Protein AF-A0A7V8E7E7-F1 (afdb_monomer)

Solvent-accessible surface area (backbone atoms only — not comparable to full-atom values): 12608 Å² total; per-residue (Å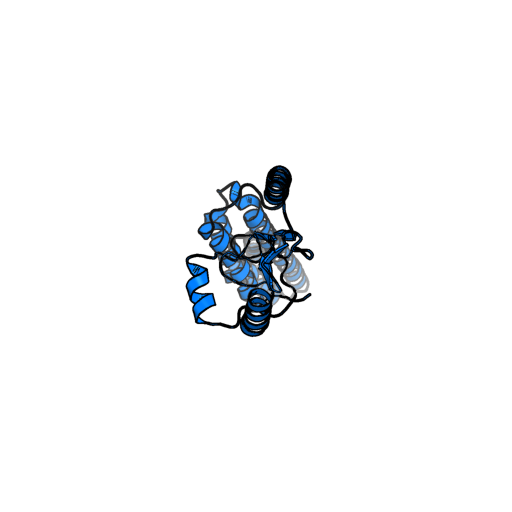²): 136,69,75,71,58,73,83,51,68,68,59,62,59,49,52,77,79,57,76,86,86,84,57,80,46,66,95,64,84,76,62,64,45,76,60,87,95,45,51,29,36,77,85,48,83,94,43,43,48,64,59,49,49,52,52,50,50,51,50,39,70,74,56,51,48,64,90,80,58,23,46,59,52,73,45,58,47,87,88,66,51,76,77,50,77,45,74,40,87,71,58,70,69,58,51,52,52,53,49,49,56,48,37,72,74,64,40,82,54,56,58,58,69,60,45,52,49,41,52,48,18,53,51,50,17,56,56,24,47,76,69,70,35,54,38,59,14,52,52,29,33,50,53,29,43,70,70,46,52,82,43,78,35,32,46,68,61,37,52,52,43,50,53,52,53,50,52,51,33,49,54,38,42,55,52,44,55,52,21,52,51,35,35,74,72,70,39,47,68,62,13,49,50,49,26,50,49,37,26,67,41,36,60,92,38,69,34,12,59,50,24,51,53,53,60,69,70,50,81,76,85,127

Secondary structure (DSSP, 8-state):
--------HHHHHHTTT---------S----EEEETTEEEESSSTT-BHHHHHHHHHHHHHHH--S---SSEEEEE-TTS-EEEEEES---HHHHHHHHHHHHHHH-S---HHHHHHHHHHHHHHHHHHHTT-HHHHHHHHHHHHHHHTT-GGGHHHHHHHHHHHHHHHHHHHHHHHHHHHHHHTT-HHHHHHHHHHHHHHSTTSHHHHHHHHHHHHSPPP-

Nearest PDB structures (foldseek):
  2xev-assembly1_A  TM=4.817E-01  e=6.961E-02  Xanthomonas campestris
  2yhc-assembly1_A  TM=4.447E-01  e=5.980E-01  Escherichia coli BL21(DE3)
  6lyr-assembly1_D  TM=3.672E-01  e=3.803E-01  Escherichia coli K-12
  4r7s-assembly1_A  TM=3.526E-01  e=4.506E-01  Parabacteroides merdae ATCC 43184
  3axy-assembly1_D  TM=3.425E-01  e=4.588E+00  Oryza sativa Japonica Group

Mean predicted aligned error: 13.65 Å

pLDDT: mean 76.14, std 18.38, range [29.03, 96.62]

Structure (mmCIF, N/CA/C/O backbone):
data_AF-A0A7V8E7E7-F1
#
_entry.id   AF-A0A7V8E7E7-F1
#
loop_
_atom_site.group_PDB
_atom_site.id
_atom_site.type_symbol
_atom_site.label_atom_id
_atom_site.label_alt_id
_atom_site.label_comp_id
_atom_site.label_asym_id
_atom_site.label_entity_id
_atom_site.label_seq_id
_atom_site.pdbx_PDB_ins_code
_atom_site.Cartn_x
_atom_site.Cartn_y
_atom_site.Cartn_z
_atom_site.occupancy
_atom_site.B_iso_or_equiv
_atom_site.auth_seq_id
_atom_site.auth_comp_id
_atom_site.auth_asym_id
_atom_site.auth_atom_id
_atom_site.pdbx_PDB_model_num
ATOM 1 N N . MET A 1 1 ? -2.439 11.875 -25.670 1.00 30.58 1 MET A N 1
ATOM 2 C CA . MET A 1 1 ? -1.687 10.834 -24.938 1.00 30.58 1 MET A CA 1
ATOM 3 C C . MET A 1 1 ? -2.039 9.554 -25.643 1.00 30.58 1 MET A C 1
ATOM 5 O O . MET A 1 1 ? -3.123 9.038 -25.405 1.00 30.58 1 MET A O 1
ATOM 9 N N . ASP A 1 2 ? -1.181 9.101 -26.544 1.00 29.03 2 ASP A N 1
ATOM 10 C CA . ASP A 1 2 ? -1.493 7.934 -27.362 1.00 29.03 2 ASP A CA 1
ATOM 11 C C . ASP A 1 2 ? -0.678 6.776 -26.802 1.00 29.03 2 ASP A C 1
ATOM 13 O O . ASP A 1 2 ? 0.536 6.704 -26.981 1.00 29.03 2 ASP A O 1
ATOM 17 N N . SER A 1 3 ? -1.331 5.925 -26.012 1.00 32.91 3 SER A N 1
ATOM 18 C CA . SER A 1 3 ? -0.736 4.687 -25.528 1.00 32.91 3 SER A CA 1
ATOM 19 C C . SER A 1 3 ? -0.728 3.661 -26.659 1.00 32.91 3 SER A C 1
ATOM 21 O O . SER A 1 3 ? -1.752 3.378 -27.280 1.00 32.91 3 SER A O 1
ATOM 23 N N . THR A 1 4 ? 0.442 3.088 -26.935 1.00 42.00 4 THR A N 1
ATOM 24 C CA . THR A 1 4 ? 0.568 1.984 -27.887 1.00 42.00 4 THR A CA 1
ATOM 25 C C . THR A 1 4 ? 0.028 0.707 -27.252 1.00 42.00 4 THR A C 1
ATOM 27 O O . THR A 1 4 ? 0.511 0.264 -26.211 1.00 42.00 4 THR A O 1
ATOM 30 N N . VAL A 1 5 ? -0.974 0.104 -27.889 1.00 43.62 5 VAL A N 1
ATOM 31 C CA . VAL A 1 5 ? -1.501 -1.219 -27.540 1.00 43.62 5 VAL A CA 1
ATOM 32 C C . VAL A 1 5 ? -1.090 -2.175 -28.650 1.00 43.62 5 VAL A C 1
ATOM 34 O O . VAL A 1 5 ? -1.404 -1.915 -29.807 1.00 43.62 5 VAL A O 1
ATOM 37 N N . TYR A 1 6 ? -0.409 -3.270 -28.307 1.00 47.66 6 TYR A N 1
ATOM 38 C CA . TYR A 1 6 ? -0.147 -4.374 -29.232 1.00 47.66 6 TYR A CA 1
ATOM 39 C C . TYR A 1 6 ? -1.418 -5.230 -29.335 1.00 47.66 6 TYR A C 1
ATOM 41 O O . TYR A 1 6 ? -1.780 -5.867 -28.349 1.00 47.66 6 TYR A O 1
ATOM 49 N N . PRO A 1 7 ? -2.135 -5.260 -30.472 1.00 46.50 7 PRO A N 1
ATOM 50 C CA . PRO A 1 7 ? -3.403 -5.985 -30.569 1.00 46.50 7 PRO A CA 1
ATOM 51 C C . PRO A 1 7 ? -3.218 -7.480 -30.879 1.00 46.50 7 PRO A C 1
ATOM 53 O O . PRO A 1 7 ? -4.168 -8.254 -30.777 1.00 46.50 7 PRO A O 1
ATOM 56 N N . ASN A 1 8 ? -2.011 -7.901 -31.272 1.00 51.16 8 ASN A N 1
ATOM 57 C CA . ASN A 1 8 ? -1.734 -9.271 -31.687 1.00 51.16 8 ASN A CA 1
ATOM 58 C C . ASN A 1 8 ? -1.454 -10.174 -30.473 1.00 51.16 8 ASN A C 1
ATOM 60 O O . ASN A 1 8 ? -0.443 -10.026 -29.782 1.00 51.16 8 ASN A O 1
ATOM 64 N N . LYS A 1 9 ? -2.358 -11.132 -30.241 1.00 56.22 9 LYS A N 1
ATOM 65 C CA . LYS A 1 9 ? -2.330 -12.048 -29.095 1.00 56.22 9 LYS A CA 1
ATOM 66 C C . LYS A 1 9 ? -1.044 -12.878 -29.019 1.00 56.22 9 LYS A C 1
ATOM 68 O O . LYS A 1 9 ? -0.539 -13.078 -27.918 1.00 56.22 9 LYS A O 1
ATOM 73 N N . ASP A 1 10 ? -0.495 -13.314 -30.146 1.00 50.84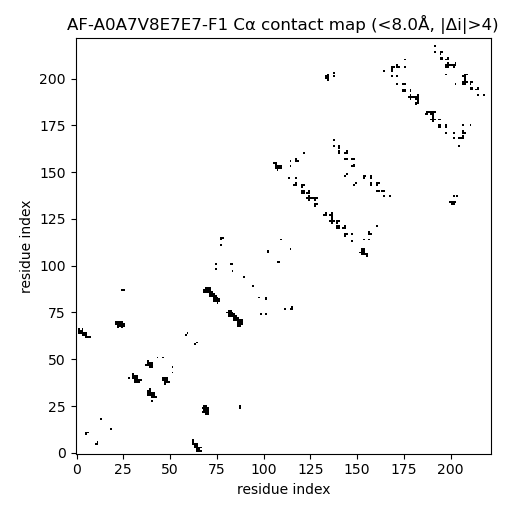 10 ASP A N 1
ATOM 74 C CA . ASP A 1 10 ? 0.680 -14.192 -30.170 1.00 50.84 10 ASP A CA 1
ATOM 75 C C . ASP A 1 10 ? 1.965 -13.417 -29.844 1.00 50.84 10 ASP A C 1
ATOM 77 O O . ASP A 1 10 ? 2.822 -13.899 -29.103 1.00 50.84 10 ASP A O 1
ATOM 81 N N . VAL A 1 11 ? 2.048 -12.156 -30.280 1.00 51.94 11 VAL A N 1
ATOM 82 C CA . VAL A 1 11 ? 3.143 -11.235 -29.929 1.00 51.94 11 VAL A CA 1
ATOM 83 C C . VAL A 1 11 ? 3.105 -10.864 -28.442 1.00 51.94 11 VAL A C 1
ATOM 85 O O . VAL A 1 11 ? 4.147 -10.854 -27.792 1.00 51.94 11 VAL A O 1
ATOM 88 N N . ILE A 1 12 ? 1.914 -10.633 -27.873 1.00 53.28 12 ILE A N 1
ATOM 89 C CA . ILE A 1 12 ? 1.729 -10.392 -26.426 1.00 53.28 12 ILE A CA 1
ATOM 90 C C . ILE A 1 12 ? 2.162 -11.608 -25.591 1.00 53.28 12 ILE A C 1
ATOM 92 O O . ILE A 1 12 ? 2.629 -11.468 -24.459 1.00 53.28 12 ILE A O 1
ATOM 96 N N . VAL A 1 13 ? 1.975 -12.823 -26.113 1.00 53.31 13 VAL A N 1
ATOM 97 C CA . VAL A 1 13 ? 2.423 -14.049 -25.443 1.00 53.31 13 VAL A CA 1
ATOM 98 C C . VAL A 1 13 ? 3.948 -14.169 -25.513 1.00 53.31 13 VAL A C 1
ATOM 100 O O . VAL A 1 13 ? 4.572 -14.404 -24.480 1.00 53.31 13 VAL A O 1
ATOM 103 N N . ALA A 1 14 ? 4.554 -13.937 -26.681 1.00 49.25 14 ALA A N 1
ATOM 104 C CA . ALA A 1 14 ? 6.005 -14.008 -26.877 1.00 49.25 14 ALA A CA 1
ATOM 105 C C . ALA A 1 14 ? 6.785 -12.903 -26.132 1.00 49.25 14 ALA A C 1
ATOM 107 O O . ALA A 1 14 ? 7.885 -13.150 -25.626 1.00 49.25 14 ALA A O 1
ATOM 108 N N . SER A 1 15 ? 6.199 -11.708 -25.977 1.00 48.19 15 SER A N 1
ATOM 109 C CA . SER A 1 15 ? 6.815 -10.583 -25.256 1.00 48.19 15 SER A CA 1
ATOM 110 C C . SER A 1 15 ? 7.032 -10.854 -23.764 1.00 48.19 15 SER A C 1
ATOM 112 O O . SER A 1 15 ? 7.749 -10.112 -23.101 1.00 48.19 15 SER A O 1
ATOM 114 N N . LYS A 1 16 ? 6.418 -11.907 -23.208 1.00 47.66 16 LYS A N 1
ATOM 115 C CA . LYS A 1 16 ? 6.625 -12.327 -21.812 1.00 47.66 16 LYS A CA 1
ATOM 116 C C . LYS A 1 16 ? 7.980 -12.997 -21.576 1.00 47.66 16 LYS A C 1
ATOM 118 O O . LYS A 1 16 ? 8.387 -13.120 -20.427 1.00 47.66 16 LYS A O 1
ATOM 123 N N . THR A 1 17 ? 8.651 -13.450 -22.634 1.00 38.12 17 THR A N 1
ATOM 124 C CA . THR A 1 17 ? 9.915 -14.204 -22.556 1.00 38.12 17 THR A CA 1
ATOM 125 C C . THR A 1 17 ? 11.108 -13.448 -23.129 1.00 38.12 17 THR A C 1
ATOM 127 O O . THR A 1 17 ? 12.208 -13.563 -22.600 1.00 38.12 17 THR A O 1
ATOM 130 N N . ALA A 1 18 ? 10.908 -12.652 -24.177 1.00 31.81 18 ALA A N 1
ATOM 131 C CA . ALA A 1 18 ? 11.912 -11.737 -24.701 1.00 31.81 18 ALA A CA 1
ATOM 132 C C . ALA A 1 18 ? 11.213 -10.630 -25.492 1.00 31.81 18 ALA A C 1
ATOM 134 O O . ALA A 1 18 ? 10.254 -10.885 -26.218 1.00 31.81 18 ALA A O 1
ATOM 135 N N . VAL A 1 19 ? 11.718 -9.406 -25.379 1.00 37.97 19 VAL A N 1
ATOM 136 C CA . VAL A 1 19 ? 11.299 -8.282 -26.216 1.00 37.97 19 VAL A CA 1
ATOM 137 C C . VAL A 1 19 ? 12.548 -7.735 -26.878 1.00 37.97 19 VAL A C 1
ATOM 139 O O . VAL A 1 19 ? 13.445 -7.257 -26.190 1.00 37.97 19 VAL A O 1
ATOM 142 N N . ASN A 1 20 ? 12.605 -7.788 -28.206 1.00 32.78 20 ASN A N 1
ATOM 143 C CA . ASN A 1 20 ? 13.530 -6.960 -28.963 1.00 32.78 20 ASN A CA 1
ATOM 144 C C . ASN A 1 20 ? 12.694 -6.057 -29.867 1.00 32.78 20 ASN A C 1
ATOM 146 O O . ASN A 1 20 ? 12.198 -6.484 -30.906 1.00 32.78 20 ASN A O 1
ATOM 150 N N . VAL A 1 21 ? 12.459 -4.829 -29.410 1.00 39.97 21 VAL A N 1
ATOM 151 C CA . VAL A 1 21 ? 11.800 -3.797 -30.211 1.00 39.97 21 VAL A CA 1
ATOM 152 C C . VAL A 1 21 ? 12.907 -3.000 -30.872 1.00 39.97 21 VAL A C 1
ATOM 154 O O . VAL A 1 21 ? 13.504 -2.113 -30.262 1.00 39.97 21 VAL A O 1
ATOM 157 N N . PHE A 1 22 ? 13.193 -3.345 -32.122 1.00 34.88 22 PHE A N 1
ATOM 158 C CA . PHE A 1 22 ? 14.036 -2.533 -32.980 1.00 34.88 22 PHE A CA 1
ATOM 159 C C . PHE A 1 22 ? 13.121 -1.674 -33.845 1.00 34.88 22 PHE A C 1
ATOM 161 O O . PHE A 1 22 ? 12.514 -2.148 -34.801 1.00 34.88 22 PHE A O 1
ATOM 168 N N . CYS A 1 23 ? 13.006 -0.397 -33.511 1.00 40.09 23 CYS A N 1
ATOM 169 C CA . CYS A 1 23 ? 12.628 0.597 -34.505 1.00 40.09 23 CYS A CA 1
ATOM 170 C C . CYS A 1 23 ? 13.714 1.675 -34.489 1.00 40.09 23 CYS A C 1
ATOM 172 O O . CYS A 1 23 ? 14.363 1.902 -33.470 1.00 40.09 23 CYS A O 1
ATOM 174 N N . HIS A 1 24 ? 13.965 2.320 -35.616 1.00 37.53 24 HIS A N 1
ATOM 175 C CA . HIS A 1 24 ? 14.740 3.556 -35.662 1.00 37.53 24 HIS A CA 1
ATOM 176 C C . HIS A 1 24 ? 13.756 4.668 -36.013 1.00 37.53 24 HIS A C 1
ATOM 178 O O . HIS A 1 24 ? 13.045 4.595 -37.013 1.00 37.53 24 HIS A O 1
ATOM 184 N N . GLY A 1 25 ? 13.659 5.658 -35.132 1.00 38.53 25 GLY A N 1
ATOM 185 C CA . GLY A 1 25 ? 12.813 6.837 -35.268 1.00 38.53 25 GLY A CA 1
ATOM 186 C C . GLY A 1 25 ? 13.620 8.072 -35.650 1.00 38.53 25 GLY A C 1
ATOM 187 O O . GLY A 1 25 ? 13.297 9.163 -35.189 1.00 38.53 25 GLY A O 1
ATOM 188 N N . GLU A 1 26 ? 14.687 7.927 -36.436 1.00 41.03 26 GLU A N 1
ATOM 189 C CA . GLU A 1 26 ? 15.372 9.098 -36.974 1.00 41.03 26 GLU A CA 1
ATOM 190 C C . GLU A 1 26 ? 14.591 9.646 -38.171 1.00 41.03 26 GLU A C 1
ATOM 192 O O . GLU A 1 26 ? 14.329 8.953 -39.153 1.00 41.03 26 GLU A O 1
ATOM 197 N N . ALA A 1 27 ? 14.209 10.923 -38.078 1.00 42.97 27 ALA A N 1
ATOM 198 C CA . ALA A 1 27 ? 13.487 11.654 -39.120 1.00 42.97 27 ALA A CA 1
ATOM 199 C C . ALA A 1 27 ? 14.327 11.897 -40.388 1.00 42.97 27 ALA A C 1
ATOM 201 O O . ALA A 1 27 ? 13.810 12.414 -41.377 1.00 42.97 27 ALA A O 1
ATOM 202 N N . LYS A 1 28 ? 15.612 11.528 -40.382 1.00 44.62 28 LYS A N 1
ATOM 203 C CA . LYS A 1 28 ? 16.476 11.584 -41.555 1.00 44.62 28 LYS A CA 1
ATOM 204 C C . LYS A 1 28 ? 17.387 10.357 -41.606 1.00 44.62 28 LYS A C 1
ATOM 206 O O . LYS A 1 28 ? 18.451 10.338 -41.003 1.00 44.62 28 LYS A O 1
ATOM 211 N N . HIS A 1 29 ? 16.982 9.345 -42.369 1.00 49.34 29 HIS A N 1
ATOM 212 C CA . HIS A 1 29 ? 17.926 8.364 -42.907 1.00 49.34 29 HIS A CA 1
ATOM 213 C C . HIS A 1 29 ? 18.829 9.095 -43.916 1.00 49.34 29 HIS A C 1
ATOM 215 O O . HIS A 1 29 ? 18.474 9.205 -45.089 1.00 49.34 29 HIS A O 1
ATOM 221 N N . GLU A 1 30 ? 19.943 9.676 -43.463 1.00 46.59 30 GLU A N 1
ATOM 222 C CA . GLU A 1 30 ? 20.849 10.438 -44.343 1.00 46.59 30 GLU A CA 1
ATOM 223 C C . GLU A 1 30 ? 21.861 9.545 -45.085 1.00 46.59 30 GLU A C 1
ATOM 225 O O . GLU A 1 30 ? 22.399 9.957 -46.110 1.00 46.59 30 GLU A O 1
ATOM 230 N N . ALA A 1 31 ? 22.063 8.294 -44.658 1.00 54.28 31 ALA A N 1
ATOM 231 C CA . ALA A 1 31 ? 22.948 7.347 -45.338 1.00 54.28 31 ALA A CA 1
ATOM 232 C C . ALA A 1 31 ? 22.215 6.607 -46.475 1.00 54.28 31 ALA A C 1
ATOM 234 O O . ALA A 1 31 ? 21.832 5.437 -46.364 1.00 54.28 31 ALA A O 1
ATOM 235 N N . LYS A 1 32 ? 21.955 7.335 -47.564 1.00 63.56 32 LYS A N 1
ATOM 236 C CA . LYS A 1 32 ? 21.425 6.786 -48.818 1.00 63.56 32 LYS A CA 1
ATOM 237 C C . LYS A 1 32 ? 22.554 6.584 -49.814 1.00 63.56 32 LYS A C 1
ATOM 239 O O . LYS A 1 32 ? 23.325 7.509 -50.067 1.00 63.56 32 LYS A O 1
ATOM 244 N N . LYS A 1 33 ? 22.587 5.422 -50.462 1.00 64.69 33 LYS A N 1
ATOM 245 C CA . LYS A 1 33 ? 23.505 5.156 -51.570 1.00 64.69 33 LYS A CA 1
ATOM 246 C C . LYS A 1 33 ? 22.721 4.921 -52.851 1.00 64.69 33 LYS A C 1
ATOM 248 O O . LYS A 1 33 ? 21.799 4.109 -52.881 1.00 64.69 33 LYS A O 1
ATOM 253 N N . LYS A 1 34 ? 23.068 5.658 -53.907 1.00 69.94 34 LYS A N 1
ATOM 254 C CA . LYS A 1 34 ? 22.470 5.475 -55.233 1.00 69.94 34 LYS A CA 1
ATOM 255 C C . LYS A 1 34 ? 23.208 4.387 -55.995 1.00 69.94 34 LYS A C 1
ATOM 257 O O . LYS A 1 34 ? 24.423 4.471 -56.165 1.00 69.94 34 LYS A O 1
ATOM 262 N N . TYR A 1 35 ? 22.455 3.417 -56.493 1.00 66.12 35 TYR A N 1
ATOM 263 C CA . TYR A 1 35 ? 22.928 2.393 -57.414 1.00 66.12 35 TYR A CA 1
ATOM 264 C C . TYR A 1 35 ? 22.048 2.452 -58.666 1.00 66.12 35 TYR A C 1
ATOM 266 O O . TYR A 1 35 ? 20.916 1.980 -58.673 1.00 66.12 35 TYR A O 1
ATOM 274 N N . GLY A 1 36 ? 22.540 3.107 -59.722 1.00 77.88 36 GLY A N 1
ATOM 275 C CA . GLY A 1 36 ? 21.725 3.388 -60.908 1.00 77.88 36 GLY A CA 1
ATOM 276 C C . GLY A 1 36 ? 20.568 4.346 -60.594 1.00 77.88 36 GLY A C 1
ATOM 277 O O . GLY A 1 36 ? 20.800 5.448 -60.095 1.00 77.88 36 GLY A O 1
ATOM 278 N N . THR A 1 37 ? 19.335 3.937 -60.902 1.00 75.69 37 THR A N 1
ATOM 279 C CA . THR A 1 37 ? 18.104 4.701 -60.617 1.00 75.69 37 THR A CA 1
ATOM 280 C C . THR A 1 37 ? 17.532 4.444 -59.224 1.00 75.69 37 THR A C 1
ATOM 282 O O . THR A 1 37 ? 16.598 5.132 -58.822 1.00 75.69 37 THR A O 1
ATOM 285 N N . GLU A 1 38 ? 18.076 3.475 -58.490 1.00 69.38 38 GLU A N 1
ATOM 286 C CA . GLU A 1 38 ? 17.535 3.025 -57.210 1.00 69.38 38 GLU A CA 1
ATOM 287 C C . GLU A 1 38 ? 18.294 3.641 -56.029 1.00 69.38 38 GLU A C 1
ATOM 289 O O . GLU A 1 38 ? 19.526 3.773 -56.038 1.00 69.38 38 GLU A O 1
ATOM 294 N N . GLU A 1 39 ? 17.550 4.004 -54.982 1.00 75.81 39 GLU A N 1
ATOM 295 C CA . GLU A 1 39 ? 18.105 4.429 -53.697 1.00 75.81 39 GLU A CA 1
ATOM 296 C C . GLU A 1 39 ? 18.079 3.260 -52.715 1.00 75.81 39 GLU A C 1
ATOM 298 O O . GLU A 1 39 ? 17.033 2.657 -52.476 1.00 75.81 39 GLU A O 1
ATOM 303 N N . TRP A 1 40 ? 19.233 2.966 -52.124 1.00 71.25 40 TRP A N 1
ATOM 304 C CA . TRP A 1 40 ? 19.413 1.895 -51.153 1.00 71.25 40 TRP A CA 1
ATOM 305 C C . TRP A 1 40 ? 19.787 2.474 -49.788 1.00 71.25 40 TRP A C 1
ATOM 307 O O . TRP A 1 40 ? 20.501 3.480 -49.693 1.00 71.25 40 TRP A O 1
ATOM 317 N N . CYS A 1 41 ? 19.309 1.831 -48.722 1.00 63.78 41 CYS A N 1
ATOM 318 C CA . CYS A 1 41 ? 19.661 2.191 -47.352 1.00 63.78 41 CYS A CA 1
ATOM 319 C C . CYS A 1 41 ? 20.975 1.508 -46.953 1.00 63.78 41 CYS A C 1
ATOM 321 O O . CYS A 1 41 ? 21.082 0.290 -47.047 1.00 63.78 41 CYS A O 1
ATOM 323 N N . GLU A 1 42 ? 21.957 2.254 -46.439 1.00 60.66 42 GLU A N 1
ATOM 324 C CA . GLU A 1 42 ? 23.220 1.652 -45.969 1.00 60.66 42 GLU A CA 1
ATOM 325 C C . GLU A 1 42 ? 23.069 0.825 -44.676 1.00 60.66 42 GLU A C 1
ATOM 327 O O . GLU A 1 42 ? 23.955 0.046 -44.327 1.00 60.66 42 GLU A O 1
ATOM 332 N N . HIS A 1 43 ? 21.945 0.965 -43.967 1.00 57.72 43 HIS A N 1
ATOM 333 C CA . HIS A 1 43 ? 21.682 0.281 -42.697 1.00 57.72 43 HIS A CA 1
ATOM 334 C C . HIS A 1 43 ? 20.773 -0.946 -42.828 1.00 57.72 43 HIS A C 1
ATOM 336 O O . HIS A 1 43 ? 20.777 -1.803 -41.945 1.00 57.72 43 HIS A O 1
ATOM 342 N N . VAL A 1 44 ? 20.014 -1.048 -43.921 1.00 59.00 44 VAL A N 1
ATOM 343 C CA . VAL A 1 44 ? 19.103 -2.167 -44.187 1.00 59.00 44 VAL A CA 1
ATOM 344 C C . VAL A 1 44 ? 19.597 -2.882 -45.436 1.00 59.00 44 VAL A C 1
ATOM 346 O O . VAL A 1 44 ? 19.203 -2.575 -46.558 1.00 59.00 44 VAL A O 1
ATOM 349 N N . TYR A 1 45 ? 20.531 -3.810 -45.227 1.00 56.12 45 TYR A N 1
ATOM 350 C CA . TYR A 1 45 ? 21.126 -4.589 -46.309 1.00 56.12 45 TYR A CA 1
ATOM 351 C C . TYR A 1 45 ? 20.064 -5.421 -47.033 1.00 56.12 45 TYR A C 1
ATOM 353 O O . TYR A 1 45 ? 19.321 -6.172 -46.404 1.00 56.12 45 TYR A O 1
ATOM 361 N N . GLY A 1 46 ? 20.049 -5.328 -48.364 1.00 65.00 46 GLY A N 1
ATOM 362 C CA . GLY A 1 46 ? 19.225 -6.183 -49.220 1.00 65.00 46 GLY A CA 1
ATOM 363 C C . GLY A 1 46 ? 17.823 -5.661 -49.541 1.00 65.00 46 GLY A C 1
ATOM 364 O O . GLY A 1 46 ? 17.076 -6.402 -50.165 1.00 65.00 46 GLY A O 1
ATOM 365 N N . LEU A 1 47 ? 17.481 -4.419 -49.174 1.00 65.56 47 LEU A N 1
ATOM 366 C CA . LEU A 1 47 ? 16.229 -3.763 -49.575 1.00 65.56 47 LEU A CA 1
ATOM 367 C C . LEU A 1 47 ? 16.486 -2.365 -50.146 1.00 65.56 47 LEU A C 1
ATOM 369 O O . LEU A 1 47 ? 17.315 -1.607 -49.625 1.00 65.56 47 LEU A O 1
ATOM 373 N N . THR A 1 48 ? 15.727 -1.993 -51.176 1.00 74.00 48 THR A N 1
ATOM 374 C CA . THR A 1 48 ? 15.655 -0.599 -51.628 1.00 74.00 48 THR A CA 1
ATOM 375 C C . THR A 1 48 ? 14.984 0.273 -50.559 1.00 74.00 48 THR A C 1
ATOM 377 O O . THR A 1 48 ? 14.246 -0.203 -49.690 1.00 74.00 48 THR A O 1
ATOM 380 N N . CYS A 1 49 ? 15.213 1.589 -50.601 1.00 68.75 49 CYS A N 1
ATOM 381 C CA . CYS A 1 49 ? 14.528 2.524 -49.707 1.00 68.75 49 CYS A CA 1
ATOM 382 C C . CYS A 1 49 ? 12.999 2.492 -49.879 1.00 68.75 49 CYS A C 1
ATOM 384 O O . CYS A 1 49 ? 12.284 2.728 -48.907 1.00 68.75 49 CYS A O 1
ATOM 386 N N . GLU A 1 50 ? 12.502 2.216 -51.087 1.00 73.19 50 GLU A N 1
ATOM 387 C CA . GLU A 1 50 ? 11.069 2.118 -51.380 1.00 73.19 50 GLU A CA 1
ATOM 388 C C . GLU A 1 50 ? 10.451 0.874 -50.733 1.00 73.19 50 GLU A C 1
ATOM 390 O O . GLU A 1 50 ? 9.490 1.001 -49.975 1.00 73.19 50 GLU A O 1
ATOM 395 N N . GLU A 1 51 ? 11.059 -0.301 -50.923 1.00 69.12 51 GLU A N 1
ATOM 396 C CA . GLU A 1 51 ? 10.620 -1.553 -50.288 1.00 69.12 51 GLU A CA 1
ATOM 397 C C . GLU A 1 51 ? 10.675 -1.461 -48.761 1.00 69.12 51 GLU A C 1
ATOM 399 O O . GLU A 1 51 ? 9.740 -1.865 -48.070 1.00 69.12 51 GLU A O 1
ATOM 404 N N . HIS A 1 52 ? 11.744 -0.875 -48.216 1.00 66.00 52 HIS A N 1
ATOM 405 C CA . HIS A 1 52 ? 11.879 -0.666 -46.778 1.00 66.00 52 HIS A CA 1
ATOM 406 C C . HIS A 1 52 ? 10.770 0.237 -46.215 1.00 66.00 52 HIS A C 1
ATOM 408 O O . HIS A 1 52 ? 10.208 -0.075 -45.164 1.00 66.00 52 HIS A O 1
ATOM 414 N N . ASN A 1 53 ? 10.426 1.330 -46.906 1.00 69.56 53 ASN A N 1
ATOM 415 C CA . ASN A 1 53 ? 9.341 2.215 -46.479 1.00 69.56 53 ASN A CA 1
ATOM 416 C C . ASN A 1 53 ? 7.973 1.534 -46.596 1.00 69.56 53 ASN A C 1
ATOM 418 O O . ASN A 1 53 ? 7.186 1.633 -45.662 1.00 69.56 53 ASN A O 1
ATOM 422 N N . ALA A 1 54 ? 7.716 0.791 -47.676 1.00 71.75 54 ALA A N 1
ATOM 423 C CA . ALA A 1 54 ? 6.465 0.056 -47.852 1.00 71.75 54 ALA A CA 1
ATOM 424 C C . ALA A 1 54 ? 6.258 -0.989 -46.741 1.00 71.75 54 ALA A C 1
ATOM 426 O O . ALA A 1 54 ? 5.202 -1.025 -46.113 1.00 71.75 54 ALA A O 1
ATOM 427 N N . ILE A 1 55 ? 7.297 -1.773 -46.424 1.00 66.88 55 ILE A N 1
ATOM 428 C CA . ILE A 1 55 ? 7.272 -2.754 -45.328 1.00 66.88 55 ILE A CA 1
ATOM 429 C C . ILE A 1 55 ? 7.106 -2.055 -43.975 1.00 66.88 55 ILE A C 1
ATOM 431 O O . ILE A 1 55 ? 6.344 -2.520 -43.126 1.00 66.88 55 ILE A O 1
ATOM 435 N N . LYS A 1 56 ? 7.804 -0.936 -43.742 1.00 66.62 56 LYS A N 1
ATOM 436 C CA . LYS A 1 56 ? 7.659 -0.145 -42.513 1.00 66.62 56 LYS A CA 1
ATOM 437 C C . LYS A 1 56 ? 6.235 0.382 -42.354 1.00 66.62 56 LYS A C 1
ATOM 439 O O . LYS A 1 56 ? 5.697 0.303 -41.253 1.00 66.62 56 LYS A O 1
ATOM 444 N N . ASP A 1 57 ? 5.636 0.917 -43.408 1.00 67.00 57 ASP A N 1
ATOM 445 C CA . ASP A 1 57 ? 4.280 1.459 -43.364 1.00 67.00 57 ASP A CA 1
ATOM 446 C C . ASP A 1 57 ? 3.267 0.334 -43.129 1.00 67.00 57 ASP A C 1
ATOM 448 O O . ASP A 1 57 ? 2.442 0.431 -42.221 1.00 67.00 57 ASP A O 1
ATOM 452 N N . GLU A 1 58 ? 3.389 -0.787 -43.844 1.00 67.12 58 GLU A N 1
ATOM 453 C CA . GLU A 1 58 ? 2.531 -1.963 -43.668 1.00 67.12 58 GLU A CA 1
ATOM 454 C C . GLU A 1 58 ? 2.631 -2.535 -42.246 1.00 67.12 58 GLU A C 1
ATOM 456 O O . GLU A 1 58 ? 1.622 -2.698 -41.555 1.00 67.12 58 GLU A O 1
ATOM 461 N N . THR A 1 59 ? 3.850 -2.766 -41.753 1.00 59.91 59 THR A N 1
ATOM 462 C CA . THR A 1 59 ? 4.075 -3.222 -40.372 1.00 59.91 59 THR A CA 1
ATOM 463 C C . THR A 1 59 ? 3.588 -2.198 -39.350 1.00 59.91 59 THR A C 1
ATOM 465 O O . THR A 1 59 ? 3.010 -2.581 -38.331 1.00 59.91 59 THR A O 1
ATOM 468 N N . SER A 1 60 ? 3.732 -0.899 -39.624 1.00 60.12 60 SER A N 1
ATOM 469 C CA . SER A 1 60 ? 3.237 0.140 -38.726 1.00 60.12 60 SER A CA 1
ATOM 470 C C . SER A 1 60 ? 1.721 0.159 -38.640 1.00 60.12 60 SER A C 1
ATOM 472 O O . SER A 1 60 ? 1.185 0.222 -37.539 1.00 60.12 60 SER A O 1
ATOM 474 N N . HIS A 1 61 ? 1.024 0.012 -39.762 1.00 59.22 61 HIS A N 1
ATOM 475 C CA . HIS A 1 61 ? -0.432 -0.082 -39.787 1.00 59.22 61 HIS A CA 1
ATOM 476 C C . HIS A 1 61 ? -0.966 -1.368 -39.138 1.00 59.22 61 HIS A C 1
ATOM 478 O O . HIS A 1 61 ? -2.012 -1.332 -38.486 1.00 59.22 61 HIS A O 1
ATOM 484 N N . LEU A 1 62 ? -0.261 -2.494 -39.296 1.00 50.69 62 LEU A N 1
ATOM 485 C CA . LEU A 1 62 ? -0.680 -3.794 -38.765 1.00 50.69 62 LEU A CA 1
ATOM 486 C C . LEU A 1 62 ? -0.410 -3.952 -37.263 1.00 50.69 62 LEU A C 1
ATOM 488 O O . LEU A 1 62 ? -1.218 -4.555 -36.552 1.00 50.69 62 LEU A O 1
ATOM 492 N N . PHE A 1 63 ? 0.716 -3.430 -36.769 1.00 48.91 63 PHE A N 1
ATOM 493 C CA . PHE A 1 63 ? 1.207 -3.739 -35.423 1.00 48.91 63 PHE A CA 1
ATOM 494 C C . PHE A 1 63 ? 1.224 -2.547 -34.464 1.00 48.91 63 PHE A C 1
ATOM 496 O O . PHE A 1 63 ? 1.306 -2.766 -33.252 1.00 48.91 63 PHE A O 1
ATOM 503 N N . PHE A 1 64 ? 1.104 -1.309 -34.954 1.00 52.62 64 PHE A N 1
ATOM 504 C CA . PHE A 1 64 ? 1.264 -0.110 -34.134 1.00 52.62 64 PHE A CA 1
ATOM 505 C C . PHE A 1 64 ? 0.066 0.848 -34.255 1.00 52.62 64 PHE A C 1
ATOM 507 O O . PHE A 1 64 ? -0.380 1.222 -35.333 1.00 52.62 64 PHE A O 1
ATOM 514 N N . LYS A 1 65 ? -0.459 1.302 -33.112 1.00 48.28 65 LYS A N 1
ATOM 515 C CA . LYS A 1 65 ? -1.350 2.472 -33.034 1.00 48.28 65 LYS A CA 1
ATOM 516 C C . LYS A 1 65 ? -0.661 3.546 -32.188 1.00 48.28 65 LYS A C 1
ATOM 518 O O . LYS A 1 65 ? -0.298 3.267 -31.046 1.00 48.28 65 LYS A O 1
ATOM 523 N N . GLY A 1 66 ? -0.476 4.747 -32.743 1.00 51.84 66 GLY A N 1
ATOM 524 C CA . GLY A 1 66 ? 0.188 5.893 -32.094 1.00 51.84 66 GLY A CA 1
ATOM 525 C C . GLY A 1 66 ? 1.590 6.206 -32.640 1.00 51.84 66 GLY A C 1
ATOM 526 O O . GLY A 1 66 ? 2.073 5.541 -33.554 1.00 51.84 66 GLY A O 1
ATOM 527 N N . SER A 1 67 ? 2.251 7.239 -32.099 1.00 47.41 67 SER A N 1
ATOM 528 C CA . SER A 1 67 ? 3.608 7.617 -32.522 1.00 47.41 67 SER A CA 1
ATOM 529 C C . SER A 1 67 ? 4.655 6.691 -31.903 1.00 47.41 67 SER A C 1
ATOM 531 O O . SER A 1 67 ? 4.811 6.665 -30.680 1.00 47.41 67 SER A O 1
ATOM 533 N N . ILE A 1 68 ? 5.419 5.986 -32.736 1.00 52.56 68 ILE A N 1
ATOM 534 C CA . ILE A 1 68 ? 6.602 5.249 -32.292 1.00 52.56 68 ILE A CA 1
ATOM 535 C C . ILE A 1 68 ? 7.838 6.071 -32.593 1.00 52.56 68 ILE A C 1
ATOM 537 O O . ILE A 1 68 ? 8.140 6.411 -33.734 1.00 52.56 68 ILE A O 1
ATOM 541 N N . SER A 1 69 ? 8.570 6.360 -31.532 1.00 51.84 69 SER A N 1
ATOM 542 C CA . SER A 1 69 ? 9.886 6.958 -31.590 1.00 51.84 69 SER A CA 1
ATOM 543 C C . SER A 1 69 ? 10.873 5.968 -31.002 1.00 51.84 69 SER A C 1
ATOM 545 O O . SER A 1 69 ? 10.651 5.465 -29.899 1.00 51.84 69 SER A O 1
ATOM 547 N N . CYS A 1 70 ? 11.959 5.686 -31.708 1.00 54.09 70 CYS A N 1
ATOM 548 C CA . CYS A 1 70 ? 12.989 4.787 -31.216 1.00 54.09 70 CYS A CA 1
ATOM 549 C C . CYS A 1 70 ? 14.402 5.312 -31.539 1.00 54.09 70 CYS A C 1
ATOM 551 O O . CYS A 1 70 ? 14.556 6.033 -32.525 1.00 54.09 70 CYS A O 1
ATOM 553 N N . PRO A 1 71 ? 15.423 4.964 -30.736 1.00 61.28 71 PRO A N 1
ATOM 554 C CA . PRO A 1 71 ? 15.320 4.176 -29.503 1.00 61.28 71 PRO A CA 1
ATOM 555 C C . PRO A 1 71 ? 14.524 4.925 -28.420 1.00 61.28 71 PRO A C 1
ATOM 557 O O . PRO A 1 71 ? 14.449 6.148 -28.436 1.00 61.28 71 PRO A O 1
ATOM 560 N N . THR A 1 72 ? 13.837 4.199 -27.538 1.00 71.25 72 THR A N 1
ATOM 561 C CA . THR A 1 72 ? 13.148 4.779 -26.375 1.00 71.25 72 THR A CA 1
ATOM 562 C C . THR A 1 72 ? 13.511 3.963 -25.151 1.00 71.25 72 THR A C 1
ATOM 564 O O . THR A 1 72 ? 13.335 2.747 -25.140 1.00 71.25 72 THR A O 1
ATOM 567 N N . THR A 1 73 ? 13.977 4.643 -24.111 1.00 74.81 73 THR A N 1
ATOM 568 C CA . THR A 1 73 ? 14.282 4.046 -22.812 1.00 74.81 73 THR A CA 1
ATOM 569 C C . THR A 1 73 ? 13.149 4.362 -21.850 1.00 74.81 73 THR A C 1
ATOM 571 O O . THR A 1 73 ? 12.801 5.530 -21.659 1.00 74.81 73 THR A O 1
ATOM 574 N N . ILE A 1 74 ? 12.592 3.332 -21.218 1.00 79.06 74 ILE A N 1
ATOM 575 C CA . ILE A 1 74 ? 11.551 3.455 -20.196 1.00 79.06 74 ILE A CA 1
ATOM 576 C C . ILE A 1 74 ? 12.054 2.754 -18.935 1.00 79.06 74 ILE A C 1
ATOM 578 O O . ILE A 1 74 ? 12.462 1.597 -18.991 1.00 79.06 74 ILE A O 1
ATOM 582 N N . LEU A 1 75 ? 12.039 3.459 -17.807 1.00 76.12 75 LEU A N 1
ATOM 583 C CA . LEU A 1 75 ? 12.278 2.882 -16.488 1.00 76.12 75 LEU A CA 1
ATOM 584 C C . LEU A 1 75 ? 10.929 2.638 -15.820 1.00 76.12 75 LEU A C 1
ATOM 586 O O . LEU A 1 75 ? 10.142 3.577 -15.682 1.00 76.12 75 LEU A O 1
ATOM 590 N N . CYS A 1 76 ? 10.682 1.405 -15.386 1.00 73.94 76 CYS A N 1
ATOM 591 C CA . CYS A 1 76 ? 9.430 1.005 -14.752 1.00 73.94 76 CYS A CA 1
ATOM 592 C C . CYS A 1 76 ? 9.668 0.387 -13.374 1.00 73.94 76 CYS A C 1
ATOM 594 O O . CYS A 1 76 ? 10.701 -0.230 -13.118 1.00 73.94 76 CYS A O 1
ATOM 596 N N . MET A 1 77 ? 8.667 0.520 -12.508 1.00 71.81 77 MET A N 1
ATOM 597 C CA . MET A 1 77 ? 8.524 -0.291 -11.304 1.00 71.81 77 MET A CA 1
ATOM 598 C C . MET A 1 77 ? 8.169 -1.743 -11.678 1.00 71.81 77 MET A C 1
ATOM 600 O O . MET A 1 77 ? 7.665 -1.985 -12.779 1.00 71.81 77 MET A O 1
ATOM 604 N N . PRO A 1 78 ? 8.354 -2.721 -10.769 1.00 70.62 78 PRO A N 1
ATOM 605 C CA . PRO A 1 78 ? 8.033 -4.126 -11.047 1.00 70.62 78 PRO A CA 1
ATOM 606 C C . PRO A 1 78 ? 6.553 -4.415 -11.355 1.00 70.62 78 PRO A C 1
ATOM 608 O O . PRO A 1 78 ? 6.239 -5.461 -11.915 1.00 70.62 78 PRO A O 1
ATOM 611 N N . ASP A 1 79 ? 5.639 -3.508 -11.001 1.00 68.00 79 ASP A N 1
ATOM 612 C CA . ASP A 1 79 ? 4.214 -3.579 -11.357 1.00 68.00 79 ASP A CA 1
ATOM 613 C C . ASP A 1 79 ? 3.889 -2.976 -12.738 1.00 68.00 79 ASP A C 1
ATOM 615 O O . ASP A 1 79 ? 2.728 -2.944 -13.141 1.00 68.00 79 ASP A O 1
ATOM 619 N N . GLY A 1 80 ? 4.904 -2.501 -13.467 1.00 68.31 80 GLY A N 1
ATOM 620 C CA . GLY A 1 80 ? 4.763 -1.862 -14.772 1.00 68.31 80 GLY A CA 1
ATOM 621 C C . GLY A 1 80 ? 4.526 -0.351 -14.718 1.00 68.31 80 GLY A C 1
ATOM 622 O O . GLY A 1 80 ? 4.430 0.271 -15.774 1.00 68.31 80 GLY A O 1
ATOM 623 N N . THR A 1 81 ? 4.464 0.261 -13.529 1.00 74.62 81 THR A N 1
ATOM 624 C CA . THR A 1 81 ? 4.319 1.718 -13.398 1.00 74.62 81 THR A CA 1
ATOM 625 C C . THR A 1 81 ? 5.547 2.429 -13.962 1.00 74.62 81 THR A C 1
ATOM 627 O O . THR A 1 81 ? 6.665 2.219 -13.494 1.00 74.62 81 THR A O 1
ATOM 630 N N . GLU A 1 82 ? 5.350 3.303 -14.946 1.00 77.50 82 GLU A N 1
ATOM 631 C CA . GLU A 1 82 ? 6.425 4.096 -15.544 1.00 77.50 82 GLU A CA 1
ATOM 632 C C . GLU A 1 82 ? 6.959 5.148 -14.557 1.00 77.50 82 GLU A C 1
ATOM 634 O O . GLU A 1 82 ? 6.210 5.960 -14.019 1.00 77.50 82 GLU A O 1
ATOM 639 N N . ILE A 1 83 ? 8.275 5.147 -14.337 1.00 76.94 83 ILE A N 1
ATOM 640 C CA . ILE A 1 83 ? 8.987 6.126 -13.503 1.00 76.94 83 ILE A CA 1
ATOM 641 C C . ILE A 1 83 ? 9.481 7.286 -14.367 1.00 76.94 83 ILE A C 1
ATOM 643 O O . ILE A 1 83 ? 9.401 8.453 -13.974 1.00 76.94 83 ILE A O 1
ATOM 647 N N . LYS A 1 84 ? 10.075 6.957 -15.522 1.00 78.38 84 LYS A N 1
ATOM 648 C CA . LYS A 1 84 ? 10.698 7.928 -16.424 1.00 78.38 84 LYS A CA 1
ATOM 649 C C . LYS A 1 84 ? 10.839 7.339 -17.827 1.00 78.38 84 LYS A C 1
ATOM 651 O O . LYS A 1 84 ? 11.159 6.162 -17.981 1.00 78.38 84 LYS A O 1
ATOM 656 N N . ARG A 1 85 ? 10.683 8.187 -18.841 1.00 83.25 85 ARG A N 1
ATOM 657 C CA . ARG A 1 85 ? 10.844 7.854 -20.260 1.00 83.25 85 ARG A CA 1
ATOM 658 C C . ARG A 1 85 ? 11.750 8.861 -20.944 1.00 83.25 85 ARG A C 1
ATOM 660 O O . ARG A 1 85 ? 11.685 10.056 -20.663 1.00 83.25 85 ARG A O 1
ATOM 667 N N . LYS A 1 86 ? 12.562 8.376 -21.878 1.00 78.19 86 LYS A N 1
ATOM 668 C CA . LYS A 1 86 ? 13.328 9.194 -22.815 1.00 78.19 86 LYS A CA 1
ATOM 669 C C . LYS A 1 86 ? 13.176 8.614 -24.207 1.00 78.19 86 LYS A C 1
ATOM 671 O O . LYS A 1 86 ? 13.409 7.430 -24.422 1.00 78.19 86 LYS A O 1
ATOM 676 N N . VAL A 1 87 ? 12.811 9.490 -25.126 1.00 78.56 87 VAL A N 1
ATOM 677 C CA . VAL A 1 87 ? 12.717 9.215 -26.552 1.00 78.56 87 VAL A CA 1
ATOM 678 C C . VAL A 1 87 ? 14.001 9.673 -27.243 1.00 78.56 87 VAL A C 1
ATOM 680 O O . VAL A 1 87 ? 14.512 10.751 -26.933 1.00 78.56 87 VAL A O 1
ATOM 683 N N . GLY A 1 88 ? 14.475 8.881 -28.202 1.00 70.00 88 GLY A N 1
ATOM 684 C CA . GLY A 1 88 ? 15.668 9.135 -29.003 1.00 70.00 88 GLY A CA 1
ATOM 685 C C . GLY A 1 88 ? 16.937 8.527 -28.407 1.00 70.00 88 GLY A C 1
ATOM 686 O O . GLY A 1 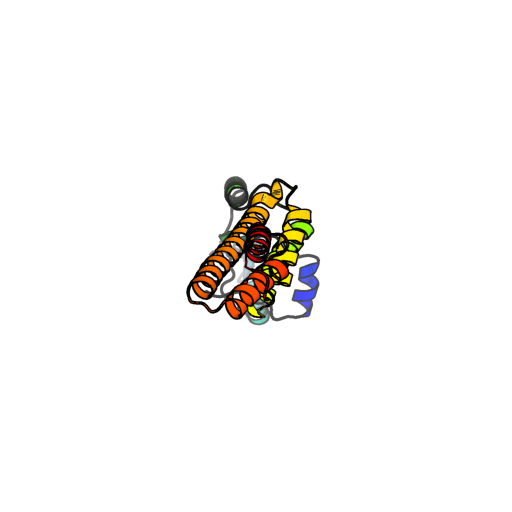88 ? 16.922 7.912 -27.339 1.00 70.00 88 GLY A O 1
ATOM 687 N N . SER A 1 89 ? 18.048 8.702 -29.127 1.00 71.75 89 SER A N 1
ATOM 688 C CA . SER A 1 89 ? 19.368 8.250 -28.678 1.00 71.75 89 SER A CA 1
ATOM 689 C C . SER A 1 89 ? 19.716 8.839 -27.306 1.00 71.75 89 SER A C 1
ATOM 691 O O . SER A 1 89 ? 19.452 10.012 -27.033 1.00 71.75 89 SER A O 1
ATOM 693 N N . MET A 1 90 ? 20.293 8.010 -26.436 1.00 74.62 90 MET A N 1
ATOM 694 C CA . MET A 1 90 ? 20.670 8.379 -25.075 1.00 74.62 90 MET A CA 1
ATOM 695 C C . MET A 1 90 ? 22.108 7.923 -24.804 1.00 74.62 90 MET A C 1
ATOM 697 O O . MET A 1 90 ? 22.361 6.718 -24.748 1.00 74.62 90 MET A O 1
ATOM 701 N N . PRO A 1 91 ? 23.056 8.852 -24.596 1.00 78.50 91 PRO A N 1
ATOM 702 C CA . PRO A 1 91 ? 24.402 8.506 -24.159 1.00 78.50 91 PRO A CA 1
ATOM 703 C C . PRO A 1 91 ? 24.395 7.769 -22.812 1.00 78.50 91 PRO A C 1
ATOM 705 O O . PRO A 1 91 ? 23.616 8.100 -21.918 1.00 78.50 91 PRO A O 1
ATOM 708 N N . ASN A 1 92 ? 25.338 6.843 -22.605 1.00 70.81 92 ASN A N 1
ATOM 709 C CA . ASN A 1 92 ? 25.438 6.054 -21.364 1.00 70.81 92 ASN A CA 1
ATOM 710 C C . ASN A 1 92 ? 25.479 6.915 -20.089 1.00 70.81 92 ASN A C 1
ATOM 712 O O . ASN A 1 92 ? 24.935 6.523 -19.060 1.00 70.81 92 ASN A O 1
ATOM 716 N N . LYS A 1 93 ? 26.094 8.104 -20.151 1.00 78.06 93 LYS A N 1
ATOM 717 C CA . LYS A 1 93 ? 26.123 9.044 -19.023 1.00 78.06 93 LYS A CA 1
ATOM 718 C C . LYS A 1 93 ? 24.716 9.512 -18.639 1.00 78.06 93 LYS A C 1
ATOM 720 O O . LYS A 1 93 ? 24.390 9.521 -17.460 1.00 78.06 93 LYS A O 1
ATOM 725 N N . GLU A 1 94 ? 23.881 9.851 -19.619 1.00 81.81 94 GLU A N 1
ATOM 726 C CA . GLU A 1 94 ? 22.489 10.246 -19.376 1.00 81.81 94 GLU A CA 1
ATOM 727 C C . GLU A 1 94 ? 21.657 9.079 -18.839 1.00 81.81 94 GLU A C 1
ATOM 729 O O . GLU A 1 94 ? 20.849 9.283 -17.937 1.00 81.81 94 GLU A O 1
ATOM 734 N N . LEU A 1 95 ? 21.895 7.854 -19.323 1.00 80.38 95 LEU A N 1
ATOM 735 C CA . LEU A 1 95 ? 21.238 6.652 -18.801 1.00 80.38 95 LEU A CA 1
ATOM 736 C C . LEU A 1 95 ? 21.561 6.425 -17.323 1.00 80.38 95 LEU A C 1
ATOM 738 O O . LEU A 1 95 ? 20.663 6.184 -16.519 1.00 80.38 95 LEU A O 1
ATOM 742 N N . ILE A 1 96 ? 22.837 6.531 -16.952 1.00 79.88 96 ILE A N 1
ATOM 743 C CA . ILE A 1 96 ? 23.281 6.36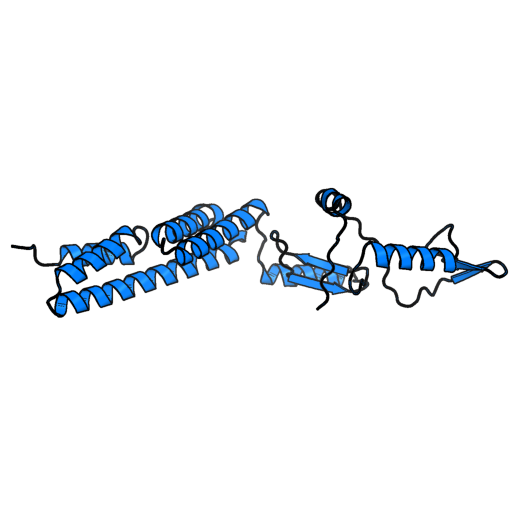3 -15.566 1.00 79.88 96 ILE A CA 1
ATOM 744 C C . ILE A 1 96 ? 22.634 7.418 -14.661 1.00 79.88 96 ILE A C 1
ATOM 746 O O . ILE A 1 96 ? 22.131 7.067 -13.596 1.00 79.88 96 ILE A O 1
ATOM 750 N N . GLU A 1 97 ? 22.594 8.686 -15.076 1.00 87.44 97 GLU A N 1
ATOM 751 C CA . GLU A 1 97 ? 21.927 9.740 -14.299 1.00 87.44 97 GLU A CA 1
ATOM 752 C C . GLU A 1 97 ? 20.409 9.516 -14.214 1.00 87.44 97 GLU A C 1
ATOM 754 O O . GLU A 1 97 ? 19.821 9.645 -13.142 1.00 87.44 97 GLU A O 1
ATOM 759 N N . MET A 1 98 ? 19.776 9.064 -15.301 1.00 83.31 98 MET A N 1
ATOM 760 C CA . MET A 1 98 ? 18.361 8.687 -15.312 1.00 83.31 98 MET A CA 1
ATOM 761 C C . MET A 1 98 ? 18.056 7.567 -14.304 1.00 83.31 98 MET A C 1
ATOM 763 O O . MET A 1 98 ? 17.060 7.654 -13.584 1.00 83.31 98 MET A O 1
ATOM 767 N N . ILE A 1 99 ? 18.916 6.547 -14.225 1.00 81.69 99 ILE A N 1
ATOM 768 C CA . ILE A 1 99 ? 18.796 5.440 -13.267 1.00 81.69 99 ILE A CA 1
ATOM 769 C C . ILE A 1 99 ? 19.036 5.928 -11.837 1.00 81.69 99 ILE A C 1
ATOM 771 O O . ILE A 1 99 ? 18.269 5.567 -10.948 1.00 81.69 99 ILE A O 1
ATOM 775 N N . LYS A 1 100 ? 20.053 6.766 -11.595 1.00 81.75 100 LYS A N 1
ATOM 776 C CA . LYS A 1 100 ? 20.333 7.324 -10.261 1.00 81.75 100 LYS A CA 1
ATOM 777 C C . LYS A 1 100 ? 19.164 8.151 -9.739 1.00 81.75 100 LYS A C 1
ATOM 779 O O . LYS A 1 100 ? 18.728 7.931 -8.615 1.00 81.75 100 LYS A O 1
ATOM 784 N N . GLU A 1 101 ? 18.620 9.049 -10.557 1.00 81.69 101 GLU A N 1
ATOM 785 C CA . GLU A 1 101 ? 17.445 9.844 -10.189 1.00 81.69 101 GLU A CA 1
ATOM 786 C C . GLU A 1 101 ? 16.230 8.963 -9.882 1.00 81.69 101 GLU A C 1
ATOM 788 O O . GLU A 1 101 ? 15.505 9.216 -8.917 1.00 81.69 101 GLU A O 1
ATOM 793 N N . ALA A 1 102 ? 16.002 7.922 -10.691 1.00 77.50 102 ALA A N 1
ATOM 794 C CA . ALA A 1 102 ? 14.942 6.954 -10.437 1.00 77.50 102 ALA A CA 1
ATOM 795 C C . ALA A 1 102 ? 15.177 6.231 -9.103 1.00 77.50 102 ALA A C 1
ATOM 797 O O . ALA A 1 102 ? 14.277 6.214 -8.269 1.00 77.50 102 ALA A O 1
ATOM 798 N N . ALA A 1 103 ? 16.392 5.732 -8.857 1.00 76.56 103 ALA A N 1
ATOM 799 C CA . ALA A 1 103 ? 16.782 5.055 -7.620 1.00 76.56 103 ALA A CA 1
ATOM 800 C C . ALA A 1 103 ? 16.637 5.953 -6.380 1.00 76.56 103 ALA 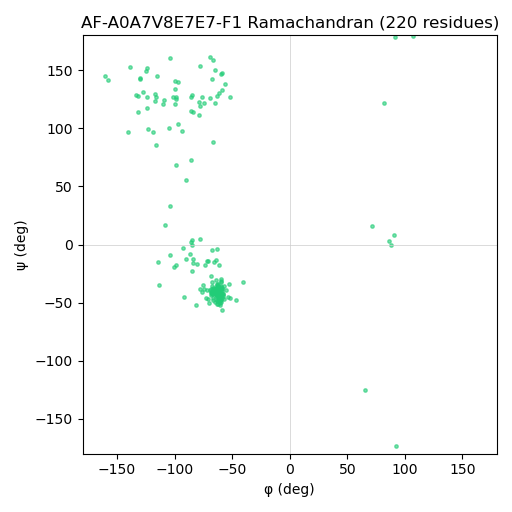A C 1
ATOM 802 O O . ALA A 1 103 ? 16.178 5.488 -5.341 1.00 76.56 103 ALA A O 1
ATOM 803 N N . THR A 1 104 ? 16.945 7.252 -6.473 1.00 76.06 104 THR A N 1
ATOM 804 C CA . THR A 1 104 ? 16.698 8.202 -5.374 1.00 76.06 104 THR A CA 1
ATOM 805 C C . THR A 1 104 ? 15.206 8.349 -5.068 1.00 76.06 104 THR A C 1
ATOM 807 O O . THR A 1 104 ? 14.833 8.478 -3.904 1.00 76.06 104 THR A O 1
ATOM 810 N N . LYS A 1 105 ? 14.340 8.306 -6.090 1.00 70.12 105 LYS A N 1
ATOM 811 C CA . LYS A 1 105 ? 12.882 8.410 -5.916 1.00 70.12 105 LYS A CA 1
ATOM 812 C C . LYS A 1 105 ? 12.250 7.125 -5.384 1.00 70.12 105 LYS A C 1
ATOM 814 O O . LYS A 1 105 ? 11.337 7.201 -4.568 1.00 70.12 105 LYS A O 1
ATOM 819 N N . VAL A 1 106 ? 12.692 5.963 -5.867 1.00 70.56 106 VAL A N 1
ATOM 820 C CA . VAL A 1 106 ? 12.039 4.669 -5.585 1.00 70.56 106 VAL A CA 1
ATOM 821 C C . VAL A 1 106 ? 12.717 3.873 -4.467 1.00 70.56 106 VAL A C 1
ATOM 823 O O . VAL A 1 106 ? 12.091 2.991 -3.882 1.00 70.56 106 VAL A O 1
ATOM 826 N N . GLY A 1 107 ? 13.962 4.208 -4.125 1.00 67.88 107 GLY A N 1
ATOM 827 C CA . GLY A 1 107 ? 14.752 3.549 -3.090 1.00 67.88 107 GLY A CA 1
ATOM 828 C C . GLY A 1 107 ? 15.633 2.404 -3.614 1.00 67.88 107 GLY A C 1
ATOM 829 O O . GLY A 1 107 ? 15.718 2.188 -4.822 1.00 67.88 107 GLY A O 1
ATOM 830 N N . PRO A 1 108 ? 16.287 1.645 -2.709 1.00 63.88 108 PRO A N 1
ATOM 831 C CA . PRO A 1 108 ? 17.279 0.614 -3.050 1.00 63.88 108 PRO A CA 1
ATOM 832 C C . PRO A 1 108 ? 16.742 -0.576 -3.865 1.00 63.88 108 PRO A C 1
ATOM 834 O O . PRO A 1 108 ? 17.524 -1.435 -4.255 1.00 63.88 108 PRO A O 1
ATOM 837 N N . GLY A 1 109 ? 15.433 -0.619 -4.130 1.00 63.00 109 GLY A N 1
ATOM 838 C CA . GLY A 1 109 ? 14.779 -1.648 -4.930 1.00 63.00 109 GLY A CA 1
ATOM 839 C C . GLY A 1 109 ? 14.479 -2.919 -4.136 1.00 63.00 109 GLY A C 1
ATOM 840 O O . GLY A 1 109 ? 15.366 -3.565 -3.590 1.00 63.00 109 GLY A O 1
ATOM 841 N N . LEU A 1 110 ? 13.202 -3.288 -4.087 1.00 68.12 110 LEU A N 1
ATOM 842 C CA . LEU A 1 110 ? 12.742 -4.614 -3.669 1.00 68.12 110 LEU A CA 1
ATOM 843 C C . LEU A 1 110 ? 12.933 -5.616 -4.815 1.00 68.12 110 LEU A C 1
ATOM 845 O O . LEU A 1 110 ? 12.834 -5.239 -5.986 1.00 68.12 110 LEU A O 1
ATOM 849 N N . GLY A 1 111 ? 13.091 -6.902 -4.487 1.00 72.50 111 GLY A N 1
ATOM 850 C CA . GLY A 1 111 ? 12.849 -7.955 -5.473 1.00 72.50 111 GLY A CA 1
ATOM 851 C C . GLY A 1 111 ? 11.404 -7.883 -5.983 1.00 72.50 111 GLY A C 1
ATOM 852 O O . GLY A 1 111 ? 10.498 -7.493 -5.242 1.00 72.50 111 GLY A O 1
ATOM 853 N N . GLN A 1 112 ? 11.174 -8.247 -7.248 1.00 79.19 112 GLN A N 1
ATOM 854 C CA . GLN A 1 112 ? 9.851 -8.158 -7.881 1.00 79.19 112 GLN A CA 1
ATOM 855 C C . GLN A 1 112 ? 8.756 -8.840 -7.045 1.00 79.19 112 GLN A C 1
ATOM 857 O O . GLN A 1 112 ? 7.716 -8.231 -6.797 1.00 79.19 112 GLN A O 1
ATOM 862 N N . ASP A 1 113 ? 9.009 -10.053 -6.553 1.00 81.56 113 ASP A N 1
ATOM 863 C CA . ASP A 1 113 ? 8.036 -10.822 -5.770 1.00 81.56 113 ASP A CA 1
ATOM 864 C C . ASP A 1 113 ? 7.648 -10.121 -4.463 1.00 81.56 113 ASP A C 1
ATOM 866 O O . ASP A 1 113 ? 6.469 -10.026 -4.119 1.00 81.56 113 ASP A O 1
ATOM 870 N N . GLU A 1 114 ? 8.627 -9.568 -3.747 1.00 81.88 114 GLU A N 1
ATOM 871 C CA . GLU A 1 114 ? 8.391 -8.849 -2.495 1.00 81.88 114 GLU A CA 1
ATOM 872 C C . GLU A 1 114 ? 7.642 -7.528 -2.738 1.00 81.88 114 GLU A C 1
ATOM 874 O O . GLU A 1 114 ? 6.750 -7.160 -1.967 1.00 81.88 114 GLU A O 1
ATOM 879 N N . TYR A 1 115 ? 7.972 -6.827 -3.829 1.00 80.56 115 TYR A N 1
ATOM 880 C CA . TYR A 1 115 ? 7.280 -5.605 -4.232 1.00 80.56 115 TYR A CA 1
ATOM 881 C C . TYR A 1 115 ? 5.806 -5.879 -4.541 1.00 80.56 115 TYR A C 1
ATOM 883 O O . TYR A 1 115 ? 4.915 -5.224 -3.991 1.00 80.56 115 TYR A O 1
ATOM 891 N N . LEU A 1 116 ? 5.548 -6.881 -5.387 1.00 83.94 116 LEU A N 1
ATOM 892 C CA . LEU A 1 116 ? 4.199 -7.283 -5.773 1.00 83.94 116 LEU A CA 1
ATOM 893 C C . LEU A 1 116 ? 3.402 -7.793 -4.571 1.00 83.94 116 LEU A C 1
ATOM 895 O O . LEU A 1 116 ? 2.221 -7.469 -4.444 1.00 83.94 116 LEU A O 1
ATOM 899 N N . PHE A 1 117 ? 4.041 -8.512 -3.645 1.00 88.19 117 PHE A N 1
ATOM 900 C CA . PHE A 1 117 ? 3.408 -8.918 -2.395 1.00 88.19 117 PHE A CA 1
ATOM 901 C C . PHE A 1 117 ? 2.961 -7.706 -1.567 1.00 88.19 117 PHE A C 1
ATOM 903 O O . PHE A 1 117 ? 1.793 -7.620 -1.182 1.00 88.19 117 PHE A O 1
ATOM 910 N N . GLY A 1 118 ? 3.860 -6.746 -1.320 1.00 86.50 118 GLY A N 1
ATOM 911 C CA . GLY A 1 118 ? 3.559 -5.544 -0.539 1.00 86.50 118 GLY A CA 1
ATOM 912 C C . GLY A 1 118 ? 2.436 -4.703 -1.149 1.00 86.50 118 GLY A C 1
ATOM 913 O O . GLY A 1 118 ? 1.468 -4.364 -0.464 1.00 86.50 118 GLY A O 1
ATOM 914 N N . LYS A 1 119 ? 2.513 -4.436 -2.458 1.00 85.69 119 LYS A N 1
ATOM 915 C CA . LYS A 1 119 ? 1.446 -3.749 -3.205 1.00 85.69 119 LYS A CA 1
ATOM 916 C C . LYS A 1 119 ? 0.131 -4.524 -3.188 1.00 85.69 119 LYS A C 1
ATOM 918 O O . LYS A 1 119 ? -0.926 -3.922 -3.008 1.00 85.69 119 LYS A O 1
ATOM 923 N N . GLY A 1 120 ? 0.186 -5.849 -3.300 1.0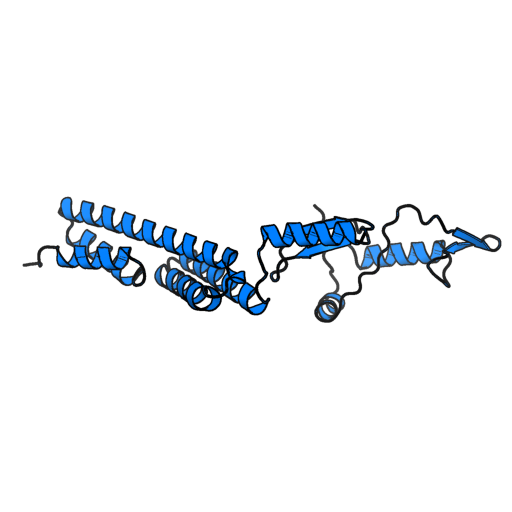0 90.38 120 GLY A N 1
ATOM 924 C CA . GLY A 1 120 ? -0.983 -6.716 -3.185 1.00 90.38 120 GLY A CA 1
ATOM 925 C C . GLY A 1 120 ? -1.688 -6.585 -1.833 1.00 90.38 120 GLY A C 1
ATOM 926 O O . GLY A 1 120 ? -2.915 -6.599 -1.785 1.00 90.38 120 GLY A O 1
ATOM 927 N N . LYS A 1 121 ? -0.942 -6.393 -0.736 1.00 94.12 121 LYS A N 1
ATOM 928 C CA . LYS A 1 121 ? -1.523 -6.161 0.598 1.00 94.12 121 LYS A CA 1
ATOM 929 C C . LYS A 1 121 ? -2.156 -4.782 0.756 1.00 94.12 121 LYS A C 1
ATOM 931 O O . LYS A 1 121 ? -3.230 -4.699 1.343 1.00 94.12 121 LYS A O 1
ATOM 936 N N . LEU A 1 122 ? -1.548 -3.736 0.193 1.00 90.12 122 LEU A N 1
ATOM 937 C CA . LEU A 1 122 ? -2.166 -2.404 0.134 1.00 90.12 122 LEU A CA 1
ATOM 938 C C . LEU A 1 122 ? -3.497 -2.455 -0.627 1.00 90.12 122 LEU A C 1
ATOM 940 O O . LEU A 1 122 ? -4.523 -2.040 -0.097 1.00 90.12 122 LEU A O 1
ATOM 944 N N . LYS A 1 12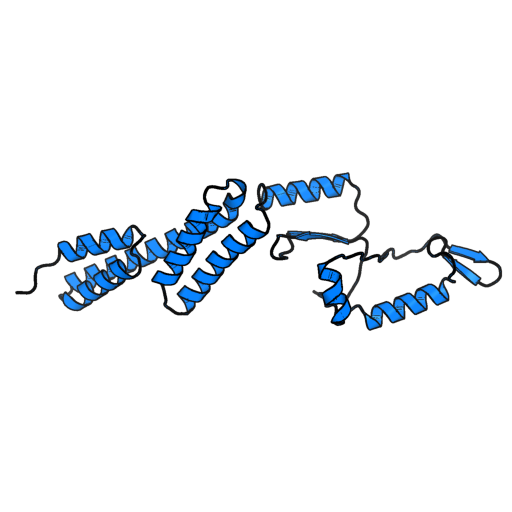3 ? -3.507 -3.071 -1.814 1.00 93.50 123 LYS A N 1
ATOM 945 C CA . LYS A 1 123 ? -4.731 -3.237 -2.608 1.00 93.50 123 LYS A CA 1
ATOM 946 C C . LYS A 1 123 ? -5.796 -4.062 -1.878 1.00 93.50 123 LYS A C 1
ATOM 948 O O . LYS A 1 123 ? -6.949 -3.654 -1.821 1.00 93.50 123 LYS A O 1
ATOM 953 N N . ALA A 1 124 ? -5.413 -5.188 -1.274 1.00 92.69 124 ALA A N 1
ATOM 954 C CA . ALA A 1 124 ? -6.338 -6.009 -0.490 1.00 92.69 124 ALA A CA 1
ATOM 955 C C . ALA A 1 124 ? -6.955 -5.229 0.685 1.00 92.69 124 ALA A C 1
ATOM 957 O O . ALA A 1 124 ? -8.131 -5.415 0.987 1.00 92.69 124 ALA A O 1
ATOM 958 N N . SER A 1 125 ? -6.185 -4.334 1.313 1.00 94.06 125 SER A N 1
ATOM 959 C CA . SER A 1 125 ? -6.692 -3.432 2.347 1.00 94.06 125 SER A CA 1
ATOM 960 C C . SER A 1 125 ? -7.715 -2.441 1.801 1.00 94.06 125 SER A C 1
ATOM 962 O O . SER A 1 125 ? -8.803 -2.317 2.356 1.00 94.06 125 SER A O 1
ATOM 964 N N . GLU A 1 126 ? -7.406 -1.763 0.696 1.00 93.12 126 GLU A N 1
ATOM 965 C CA . GLU A 1 126 ? -8.334 -0.827 0.049 1.00 93.12 126 GLU A CA 1
ATOM 966 C C . GLU A 1 126 ? -9.649 -1.505 -0.357 1.00 93.12 126 GLU A C 1
ATOM 968 O O . GLU A 1 126 ? -10.732 -0.969 -0.111 1.00 93.12 126 GLU A O 1
ATOM 973 N N . ASP A 1 127 ? -9.569 -2.698 -0.947 1.00 96.00 127 ASP A N 1
ATOM 974 C CA . ASP A 1 127 ? -10.739 -3.467 -1.373 1.00 96.00 127 ASP A CA 1
ATOM 975 C C . ASP A 1 127 ? -11.578 -3.931 -0.168 1.00 96.00 127 ASP A C 1
ATOM 977 O O . ASP A 1 127 ? -12.809 -3.853 -0.198 1.00 96.00 127 ASP A O 1
ATOM 981 N N . ALA A 1 128 ? -10.933 -4.338 0.930 1.00 94.50 128 ALA A N 1
ATOM 982 C CA . ALA A 1 128 ? -11.617 -4.683 2.174 1.00 94.50 128 ALA A CA 1
ATOM 983 C C . ALA A 1 128 ? -12.326 -3.471 2.803 1.00 94.50 128 ALA A C 1
ATOM 985 O O . ALA A 1 128 ? -13.475 -3.597 3.232 1.00 94.50 128 ALA A O 1
ATOM 986 N N . LEU A 1 129 ? -11.699 -2.289 2.804 1.00 92.50 129 LEU A N 1
ATOM 987 C CA . LEU A 1 129 ? -12.320 -1.056 3.306 1.00 92.50 129 LEU A CA 1
ATOM 988 C C . LEU A 1 129 ? -13.537 -0.646 2.472 1.00 92.50 129 LEU A C 1
ATOM 990 O O . LEU A 1 129 ? -14.577 -0.324 3.043 1.00 92.50 129 LEU A O 1
ATOM 994 N N . LYS A 1 130 ? -13.456 -0.733 1.137 1.00 93.69 130 LYS A N 1
ATOM 995 C CA . LYS A 1 130 ? -14.610 -0.494 0.248 1.00 93.69 130 LYS A CA 1
ATOM 996 C C . LYS A 1 130 ? -15.769 -1.452 0.529 1.00 93.69 130 LYS A C 1
ATOM 998 O O . LYS A 1 130 ? -16.925 -1.071 0.383 1.00 93.69 130 LYS A O 1
ATOM 1003 N N . ALA A 1 131 ? -15.466 -2.676 0.956 1.00 94.56 131 ALA A N 1
ATOM 1004 C CA . ALA A 1 131 ? -16.454 -3.677 1.347 1.00 94.56 131 ALA A CA 1
ATOM 1005 C C . ALA A 1 131 ? -16.936 -3.550 2.810 1.00 94.56 131 ALA A C 1
ATOM 1007 O O . ALA A 1 131 ? -17.685 -4.411 3.271 1.00 94.56 131 ALA A O 1
ATOM 1008 N N . GLY A 1 132 ? -16.494 -2.533 3.562 1.00 90.69 132 GLY A N 1
ATOM 1009 C CA . GLY A 1 132 ? -16.838 -2.352 4.978 1.00 90.69 132 GLY A CA 1
ATOM 1010 C C . GLY A 1 132 ? -16.180 -3.364 5.926 1.00 90.69 132 GLY A C 1
ATOM 1011 O O . GLY A 1 132 ? -16.608 -3.519 7.068 1.00 90.69 132 GLY A O 1
ATOM 1012 N N . LYS A 1 133 ? -15.142 -4.078 5.473 1.00 94.62 133 LYS A N 1
ATOM 1013 C CA . LYS A 1 133 ? -14.444 -5.127 6.230 1.00 94.62 133 LYS A CA 1
ATOM 1014 C C . LYS A 1 133 ? -13.164 -4.587 6.869 1.00 94.62 133 LYS A C 1
ATOM 1016 O O . LYS A 1 133 ? -12.056 -4.973 6.503 1.00 94.62 133 LYS A O 1
ATOM 1021 N N . THR A 1 134 ? -13.310 -3.699 7.850 1.00 93.38 134 THR A N 1
ATOM 1022 C CA . THR A 1 134 ? -12.175 -3.019 8.506 1.00 93.38 134 THR A CA 1
ATOM 1023 C C . THR A 1 134 ? -11.140 -3.980 9.093 1.00 93.38 134 THR A C 1
ATOM 1025 O O . THR A 1 134 ? -9.941 -3.750 8.962 1.00 93.38 134 THR A O 1
ATOM 1028 N N . LYS A 1 135 ? -11.587 -5.087 9.696 1.00 95.12 135 LYS A N 1
ATOM 1029 C CA . LYS A 1 135 ? -10.682 -6.094 10.258 1.00 95.12 135 LYS A CA 1
ATOM 1030 C C . LYS A 1 135 ? -9.784 -6.718 9.185 1.00 95.12 135 LYS A C 1
ATOM 1032 O O . LYS A 1 135 ? -8.571 -6.770 9.359 1.00 95.12 135 LYS A O 1
ATOM 1037 N N . ASP A 1 136 ? -10.376 -7.133 8.068 1.00 95.12 136 ASP A N 1
ATOM 1038 C CA . ASP A 1 136 ? -9.651 -7.759 6.959 1.00 95.12 136 ASP A CA 1
ATOM 1039 C C . ASP A 1 136 ? -8.630 -6.783 6.350 1.00 95.12 136 ASP A C 1
ATOM 1041 O O . ASP A 1 136 ? -7.531 -7.188 5.967 1.00 95.12 136 ASP A O 1
ATOM 1045 N N . ALA A 1 137 ? -8.962 -5.487 6.317 1.00 94.94 137 ALA A N 1
ATOM 1046 C CA . ALA A 1 137 ? -8.048 -4.444 5.868 1.00 94.94 137 ALA A CA 1
ATOM 1047 C C . ALA A 1 137 ? -6.804 -4.334 6.764 1.00 94.94 137 ALA A C 1
ATOM 1049 O O . ALA A 1 137 ? -5.669 -4.373 6.283 1.00 94.94 137 ALA A O 1
ATOM 1050 N N . ILE A 1 138 ? -7.012 -4.277 8.082 1.00 94.62 138 ILE A N 1
ATOM 1051 C CA . ILE A 1 138 ? -5.934 -4.215 9.077 1.00 94.62 138 ILE A CA 1
ATOM 1052 C C . ILE A 1 138 ? -5.070 -5.483 9.030 1.00 94.62 138 ILE A C 1
ATOM 1054 O O . ILE A 1 138 ? -3.838 -5.396 9.048 1.00 94.62 138 ILE A O 1
ATOM 1058 N N . ASP A 1 139 ? -5.690 -6.659 8.915 1.00 95.12 139 ASP A N 1
ATOM 1059 C CA . ASP A 1 139 ? -4.983 -7.939 8.819 1.00 95.12 139 ASP A CA 1
ATOM 1060 C C . ASP A 1 139 ? -4.094 -7.997 7.560 1.00 95.12 139 ASP A C 1
ATOM 1062 O O . ASP A 1 139 ? -2.941 -8.441 7.630 1.00 95.12 139 ASP A O 1
ATOM 1066 N N . ALA A 1 140 ? -4.573 -7.484 6.419 1.00 94.25 140 ALA A N 1
ATOM 1067 C CA . ALA A 1 140 ? -3.790 -7.396 5.187 1.00 94.25 140 ALA A CA 1
ATOM 1068 C C . ALA A 1 140 ? -2.562 -6.482 5.341 1.00 94.25 140 ALA A C 1
ATOM 1070 O O . ALA A 1 140 ? -1.446 -6.889 4.992 1.00 94.25 140 ALA A O 1
ATOM 1071 N N . LEU A 1 141 ? -2.742 -5.284 5.907 1.00 94.75 141 LEU A N 1
ATOM 1072 C CA . LEU A 1 141 ? -1.659 -4.325 6.149 1.00 94.75 141 LEU A CA 1
ATOM 1073 C C . LEU A 1 141 ? -0.607 -4.882 7.119 1.00 94.75 141 LEU A C 1
ATOM 1075 O O . LEU A 1 141 ? 0.592 -4.826 6.835 1.00 94.75 141 LEU A O 1
ATOM 1079 N N . ASN A 1 142 ? -1.036 -5.497 8.223 1.00 93.88 142 ASN A N 1
ATOM 1080 C CA . ASN A 1 142 ? -0.130 -6.135 9.180 1.00 93.88 142 ASN A CA 1
ATOM 1081 C C . ASN A 1 142 ? 0.669 -7.279 8.549 1.00 93.88 142 ASN A C 1
ATOM 1083 O O . ASN A 1 142 ? 1.867 -7.405 8.807 1.00 93.88 142 ASN A O 1
ATOM 1087 N N . ALA A 1 143 ? 0.040 -8.099 7.701 1.00 93.50 143 ALA A N 1
ATOM 1088 C CA . ALA A 1 143 ? 0.733 -9.161 6.977 1.00 93.50 143 ALA A CA 1
ATOM 1089 C C . ALA A 1 143 ? 1.807 -8.599 6.029 1.00 93.50 143 ALA A C 1
ATOM 1091 O O . ALA A 1 143 ? 2.915 -9.142 5.964 1.00 93.50 143 ALA A O 1
ATOM 1092 N N . GLY A 1 144 ? 1.508 -7.491 5.341 1.00 89.94 144 GLY A N 1
ATOM 1093 C CA . GLY A 1 144 ? 2.475 -6.749 4.532 1.00 89.94 144 GLY A CA 1
ATOM 1094 C C . GLY A 1 144 ? 3.659 -6.263 5.368 1.00 89.94 144 GLY A C 1
ATOM 1095 O O . GLY A 1 144 ? 4.798 -6.652 5.114 1.00 89.94 144 GLY A O 1
ATOM 1096 N N . ASN A 1 145 ? 3.390 -5.502 6.433 1.00 90.56 145 ASN A N 1
ATOM 1097 C CA . ASN A 1 145 ? 4.426 -4.970 7.321 1.00 90.56 145 ASN A CA 1
ATOM 1098 C C . ASN A 1 145 ? 5.270 -6.078 7.978 1.00 90.56 145 ASN A C 1
ATOM 1100 O O . ASN A 1 145 ? 6.483 -5.953 8.089 1.00 90.56 145 ASN A O 1
ATOM 1104 N N . LYS A 1 146 ? 4.671 -7.206 8.377 1.00 90.94 146 LYS A N 1
ATOM 1105 C CA . LYS A 1 146 ? 5.412 -8.331 8.969 1.00 90.94 146 LYS A CA 1
ATOM 1106 C C . LYS A 1 146 ? 6.387 -8.977 7.983 1.00 90.94 146 LYS A C 1
ATOM 1108 O O . LYS A 1 146 ? 7.473 -9.383 8.391 1.00 90.94 146 LYS A O 1
ATOM 1113 N N . THR A 1 147 ? 5.983 -9.098 6.720 1.00 87.69 147 THR A N 1
ATOM 1114 C CA . THR A 1 147 ? 6.742 -9.839 5.703 1.00 87.69 147 THR A CA 1
ATOM 1115 C C . THR A 1 147 ? 7.872 -8.989 5.136 1.00 87.69 147 THR A C 1
ATOM 1117 O O . THR A 1 147 ? 9.021 -9.413 5.165 1.00 87.69 147 THR A O 1
ATOM 1120 N N . ILE A 1 148 ? 7.566 -7.768 4.684 1.00 84.94 148 ILE A N 1
ATOM 1121 C CA . ILE A 1 148 ? 8.546 -6.901 4.010 1.00 84.94 148 ILE A CA 1
ATOM 1122 C C . ILE A 1 148 ? 9.079 -5.768 4.900 1.00 84.94 148 ILE A C 1
ATOM 1124 O O . ILE A 1 148 ? 10.055 -5.120 4.545 1.00 84.94 148 ILE A O 1
ATOM 1128 N N . GLY A 1 149 ? 8.506 -5.541 6.087 1.00 80.56 149 GLY A N 1
ATOM 1129 C CA . GLY A 1 149 ? 8.859 -4.417 6.972 1.00 80.56 149 GLY A CA 1
ATOM 1130 C C . GLY A 1 149 ? 10.268 -4.436 7.554 1.00 80.56 149 GLY A C 1
ATOM 1131 O O . GLY A 1 149 ? 10.730 -3.411 8.050 1.00 80.56 149 GLY A O 1
ATOM 1132 N N . LYS A 1 150 ? 10.959 -5.580 7.493 1.00 81.56 150 LYS A N 1
ATOM 1133 C CA . LYS A 1 150 ? 12.362 -5.708 7.913 1.00 81.56 150 LYS A CA 1
ATOM 1134 C C . LYS A 1 150 ? 13.354 -5.434 6.785 1.00 81.56 150 LYS A C 1
ATOM 1136 O O . LYS A 1 150 ? 14.539 -5.298 7.067 1.00 81.56 150 LYS A O 1
ATOM 1141 N N . ASN A 1 151 ? 12.893 -5.374 5.537 1.00 75.69 151 ASN A N 1
ATOM 1142 C CA . ASN A 1 151 ? 13.746 -5.135 4.385 1.00 75.69 151 ASN A CA 1
ATOM 1143 C C . ASN A 1 151 ? 13.931 -3.611 4.199 1.00 75.69 151 ASN A C 1
ATOM 1145 O O . ASN A 1 151 ? 12.957 -2.918 3.897 1.00 75.69 151 ASN A O 1
ATOM 1149 N N . PRO A 1 152 ? 15.150 -3.054 4.356 1.00 73.62 152 PRO A N 1
ATOM 1150 C CA . PRO A 1 152 ? 15.388 -1.619 4.182 1.00 73.62 152 PRO A CA 1
ATOM 1151 C C . PRO A 1 152 ? 15.039 -1.117 2.776 1.00 73.62 152 PRO A C 1
ATOM 1153 O O . PRO A 1 152 ? 14.613 0.026 2.616 1.00 73.62 152 PRO A O 1
ATOM 1156 N N . ALA A 1 153 ? 15.162 -1.977 1.761 1.00 70.00 153 ALA A N 1
ATOM 1157 C CA . ALA A 1 153 ? 14.789 -1.648 0.392 1.00 70.00 153 ALA A CA 1
ATOM 1158 C C . ALA A 1 153 ? 13.266 -1.563 0.188 1.00 70.00 153 ALA A C 1
ATOM 1160 O O . ALA A 1 153 ? 12.802 -0.974 -0.786 1.00 70.00 153 ALA A O 1
ATOM 1161 N N . ALA A 1 154 ? 12.481 -2.074 1.144 1.00 73.62 154 ALA A N 1
ATOM 1162 C CA . ALA A 1 154 ? 11.027 -1.994 1.149 1.00 73.62 154 ALA A CA 1
ATOM 1163 C C . ALA A 1 154 ? 10.462 -0.706 1.745 1.00 73.62 154 ALA A C 1
ATOM 1165 O O . ALA A 1 154 ? 9.241 -0.540 1.780 1.00 73.62 154 ALA A O 1
ATOM 1166 N N . LYS A 1 155 ? 11.329 0.203 2.211 1.00 81.44 155 LYS A N 1
ATOM 1167 C CA . LYS A 1 155 ? 10.947 1.380 2.995 1.00 81.44 155 LYS A CA 1
ATOM 1168 C C . LYS A 1 155 ? 9.759 2.146 2.412 1.00 81.44 155 LYS A C 1
ATOM 1170 O O . LYS A 1 155 ? 8.805 2.387 3.134 1.00 81.44 155 LYS A O 1
ATOM 1175 N N . ALA A 1 156 ? 9.755 2.437 1.111 1.00 80.12 156 ALA A N 1
ATOM 1176 C CA . ALA A 1 156 ? 8.664 3.185 0.482 1.00 80.12 156 ALA A CA 1
ATOM 1177 C C . ALA A 1 156 ? 7.288 2.494 0.613 1.00 80.12 156 ALA A C 1
ATOM 1179 O O . ALA A 1 156 ? 6.291 3.147 0.915 1.00 80.12 156 ALA A O 1
ATOM 1180 N N . VAL A 1 157 ? 7.220 1.172 0.417 1.00 83.44 157 VAL A N 1
ATOM 1181 C CA . VAL A 1 157 ? 5.968 0.401 0.546 1.00 83.44 157 VAL A CA 1
ATOM 1182 C C . VAL A 1 157 ? 5.586 0.233 2.016 1.00 83.44 157 VAL A C 1
ATOM 1184 O O . VAL A 1 157 ? 4.417 0.326 2.377 1.00 83.44 157 VAL A O 1
ATOM 1187 N N . VAL A 1 158 ? 6.575 0.021 2.881 1.00 86.81 158 VAL A N 1
ATOM 1188 C CA . VAL A 1 158 ? 6.379 -0.119 4.328 1.00 86.81 158 VAL A CA 1
ATOM 1189 C C . VAL A 1 158 ? 5.855 1.177 4.943 1.00 86.81 158 VAL A C 1
ATOM 1191 O O . VAL A 1 158 ? 4.949 1.128 5.770 1.00 86.81 158 VAL A O 1
ATOM 1194 N N . ASP A 1 159 ? 6.370 2.327 4.515 1.00 89.88 159 ASP A N 1
ATOM 1195 C CA . ASP A 1 159 ? 5.914 3.639 4.971 1.00 89.88 159 ASP A CA 1
ATOM 1196 C C . ASP A 1 159 ? 4.464 3.899 4.522 1.00 89.88 159 ASP A C 1
ATOM 1198 O O . ASP A 1 159 ? 3.663 4.379 5.320 1.00 89.88 159 ASP A O 1
ATOM 1202 N N . GLN A 1 160 ? 4.077 3.479 3.306 1.00 89.06 160 GLN A N 1
ATOM 1203 C CA . GLN A 1 160 ? 2.672 3.500 2.862 1.00 89.06 160 GLN A CA 1
ATOM 1204 C C . GLN A 1 160 ? 1.778 2.625 3.754 1.00 89.06 160 GLN A C 1
ATOM 1206 O O . GLN A 1 160 ? 0.740 3.084 4.224 1.00 89.06 160 GLN A O 1
ATOM 1211 N N . ILE A 1 161 ? 2.193 1.385 4.037 1.00 91.44 161 ILE A N 1
ATOM 1212 C CA . ILE A 1 161 ? 1.440 0.464 4.905 1.00 91.44 161 ILE A CA 1
ATOM 1213 C C . ILE A 1 161 ? 1.267 1.049 6.313 1.00 91.44 161 ILE A C 1
ATOM 1215 O O . ILE A 1 161 ? 0.173 0.997 6.874 1.00 91.44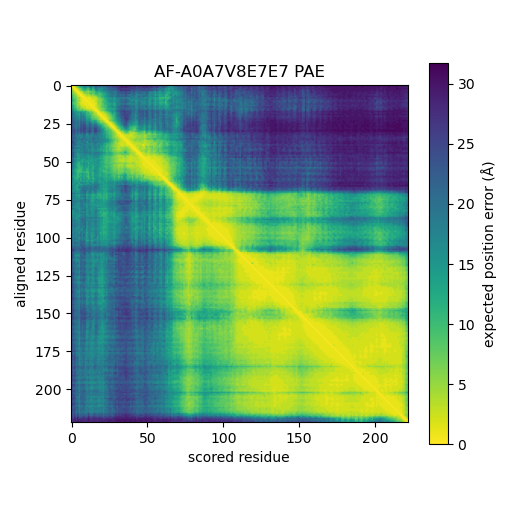 161 ILE A O 1
ATOM 1219 N N . LYS A 1 162 ? 2.332 1.616 6.889 1.00 92.88 162 LYS A N 1
ATOM 1220 C CA . LYS A 1 162 ? 2.292 2.241 8.219 1.00 92.88 162 LYS A CA 1
ATOM 1221 C C . LYS A 1 162 ? 1.371 3.456 8.250 1.00 92.88 162 LYS A C 1
ATOM 1223 O O . LYS A 1 162 ? 0.587 3.573 9.186 1.00 92.88 162 LYS A O 1
ATOM 1228 N N . ALA A 1 163 ? 1.421 4.308 7.227 1.00 94.06 163 ALA A N 1
ATOM 1229 C CA . ALA A 1 163 ? 0.544 5.470 7.128 1.00 94.06 163 ALA A CA 1
ATOM 1230 C C . ALA A 1 163 ? -0.941 5.066 7.071 1.00 94.06 163 ALA A C 1
ATOM 1232 O O . ALA A 1 163 ? -1.773 5.689 7.727 1.00 94.06 163 ALA A O 1
ATOM 1233 N N . GLU A 1 164 ? -1.286 3.999 6.344 1.00 93.00 164 GLU A N 1
ATOM 1234 C CA . GLU A 1 164 ? -2.662 3.484 6.315 1.00 93.00 164 GLU A CA 1
ATOM 1235 C C . GLU A 1 164 ? -3.093 2.876 7.660 1.00 93.00 164 GLU A C 1
ATOM 1237 O O . GLU A 1 164 ? -4.199 3.148 8.131 1.00 93.00 164 GLU A O 1
ATOM 1242 N N . LEU A 1 165 ? -2.215 2.125 8.337 1.00 95.62 165 LEU A N 1
ATOM 1243 C CA . LEU A 1 165 ? -2.487 1.630 9.695 1.00 95.62 165 LEU A CA 1
ATOM 1244 C C . LEU A 1 165 ? -2.728 2.781 10.685 1.00 95.62 165 LEU A C 1
ATOM 1246 O O . LEU A 1 165 ? -3.620 2.688 11.529 1.00 95.62 165 LEU A O 1
ATOM 1250 N N . GLU A 1 166 ? -1.971 3.872 10.575 1.00 96.19 166 GLU A N 1
ATOM 1251 C CA . GLU A 1 166 ? -2.125 5.053 11.427 1.00 96.19 166 GLU A CA 1
ATOM 1252 C C . GLU A 1 166 ? -3.449 5.787 11.165 1.00 96.19 166 GLU A C 1
ATOM 1254 O O . GLU A 1 166 ? -4.151 6.143 12.115 1.00 96.19 166 GLU A O 1
ATOM 1259 N N . LYS A 1 167 ? -3.852 5.936 9.895 1.00 95.06 167 LYS A N 1
ATOM 1260 C CA . LYS A 1 167 ? -5.174 6.476 9.530 1.00 95.06 167 LYS A CA 1
ATOM 1261 C C . LYS A 1 167 ? -6.308 5.644 10.122 1.00 95.06 167 LYS A C 1
ATOM 1263 O O . LYS A 1 167 ? -7.237 6.207 10.698 1.00 95.06 167 LYS A O 1
ATOM 1268 N N . LEU A 1 168 ? -6.224 4.316 10.014 1.00 95.88 168 LEU A N 1
ATOM 1269 C CA . LEU A 1 168 ? -7.217 3.415 10.601 1.00 95.88 168 LEU A CA 1
ATOM 1270 C C . LEU A 1 168 ? -7.232 3.526 12.125 1.00 95.88 168 LEU A C 1
ATOM 1272 O O . LEU A 1 168 ? -8.305 3.604 12.716 1.00 95.88 168 LEU A O 1
ATOM 1276 N N . ASN A 1 169 ? -6.067 3.613 12.768 1.00 95.88 169 ASN A N 1
ATOM 1277 C CA . ASN A 1 169 ? -6.000 3.806 14.213 1.00 95.88 169 ASN A CA 1
ATOM 1278 C C . ASN A 1 169 ? -6.679 5.113 14.645 1.00 95.88 169 ASN A C 1
ATOM 1280 O O . ASN A 1 169 ? -7.465 5.106 15.590 1.00 95.88 169 ASN A O 1
ATOM 1284 N N . LYS A 1 170 ? -6.432 6.215 13.928 1.00 96.62 170 LYS A N 1
ATOM 1285 C CA . LYS A 1 170 ? -7.088 7.501 14.189 1.00 96.62 170 LYS A CA 1
ATOM 1286 C C . LYS A 1 170 ? -8.605 7.410 14.016 1.00 96.62 170 LYS A C 1
ATOM 1288 O O . LYS A 1 170 ? -9.331 7.819 14.912 1.00 96.62 170 LYS A O 1
ATOM 1293 N N . ALA A 1 171 ? -9.079 6.791 12.935 1.00 94.69 171 ALA A N 1
ATOM 1294 C CA . ALA A 1 171 ? -10.510 6.574 12.722 1.00 94.69 171 ALA A CA 1
ATOM 1295 C C . ALA A 1 171 ? -11.153 5.756 13.861 1.00 94.69 171 ALA A C 1
ATOM 1297 O O . ALA A 1 171 ? -12.265 6.058 14.287 1.00 94.69 171 ALA A O 1
ATOM 1298 N N . GLY A 1 172 ? -10.450 4.750 14.392 1.00 95.56 172 GLY A N 1
ATOM 1299 C CA . GLY A 1 172 ? -10.896 4.001 15.570 1.00 95.56 172 GLY A CA 1
ATOM 1300 C C . GLY A 1 172 ? -10.979 4.862 16.837 1.00 95.56 172 GLY A C 1
ATOM 1301 O O . GLY A 1 172 ? -11.943 4.743 17.589 1.00 95.56 172 GLY A O 1
ATOM 1302 N N . LEU A 1 173 ? -10.013 5.761 17.064 1.00 96.19 173 LEU A N 1
ATOM 1303 C CA . LEU A 1 173 ? -10.047 6.709 18.188 1.00 96.19 173 LEU A CA 1
ATOM 1304 C C . LEU A 1 173 ? -11.208 7.707 18.074 1.00 96.19 173 LEU A C 1
ATOM 1306 O O . LEU A 1 173 ? -11.867 7.984 19.075 1.00 96.19 173 LEU A O 1
ATOM 1310 N N . ASP A 1 174 ? -11.505 8.192 16.868 1.00 96.00 174 ASP A N 1
ATOM 1311 C CA . ASP A 1 174 ? -12.637 9.094 16.625 1.00 96.00 174 ASP A CA 1
ATOM 1312 C C . ASP A 1 174 ? -13.982 8.393 16.920 1.00 96.00 174 ASP A C 1
ATOM 1314 O O . ASP A 1 174 ? -14.881 8.978 17.527 1.00 96.00 174 ASP A O 1
ATOM 1318 N N . LEU A 1 175 ? -14.110 7.103 16.570 1.00 96.00 175 LEU A N 1
ATOM 1319 C CA . LEU A 1 175 ? -15.279 6.286 16.928 1.00 96.00 175 LEU A CA 1
ATOM 1320 C C . LEU A 1 175 ? -15.419 6.095 18.444 1.00 96.00 175 LEU A C 1
ATOM 1322 O O . LEU A 1 175 ? -16.533 6.131 18.964 1.00 96.00 175 LEU A O 1
ATOM 1326 N N . ILE A 1 176 ? -14.304 5.921 19.158 1.00 96.50 176 ILE A N 1
ATOM 1327 C CA . ILE A 1 176 ? -14.299 5.832 20.624 1.00 96.50 176 ILE A CA 1
ATOM 1328 C C . ILE A 1 176 ? -14.763 7.148 21.244 1.00 96.50 176 ILE A C 1
ATOM 1330 O O . ILE A 1 176 ? -15.592 7.120 22.149 1.00 96.50 176 ILE A O 1
ATOM 1334 N N . ALA A 1 177 ? -14.271 8.292 20.761 1.00 95.69 177 ALA A N 1
ATOM 1335 C CA . ALA A 1 177 ? -14.692 9.601 21.258 1.00 95.69 177 ALA A CA 1
ATOM 1336 C C . ALA A 1 177 ? -16.212 9.780 21.132 1.00 95.69 177 ALA A C 1
ATOM 1338 O O . ALA A 1 177 ? -16.876 10.104 22.116 1.00 95.69 177 ALA A O 1
ATOM 1339 N N . LYS A 1 178 ? -16.776 9.441 19.967 1.00 94.50 178 LYS A N 1
ATOM 1340 C CA . LYS A 1 178 ? -18.227 9.458 19.750 1.00 94.50 178 LYS A CA 1
ATOM 1341 C C . LYS A 1 178 ? -18.975 8.501 20.686 1.00 94.50 178 LYS A C 1
ATOM 1343 O O . LYS A 1 178 ? -19.992 8.868 21.262 1.00 94.50 178 LYS A O 1
ATOM 1348 N N . ALA A 1 179 ? -18.457 7.291 20.887 1.00 94.25 179 ALA A N 1
ATOM 1349 C CA . ALA A 1 179 ? -19.073 6.332 21.800 1.00 94.25 179 ALA A CA 1
ATOM 1350 C C . ALA A 1 179 ? -19.099 6.841 23.255 1.00 94.25 179 ALA A C 1
ATOM 1352 O O . ALA A 1 179 ? -20.073 6.599 23.967 1.00 94.25 179 ALA A O 1
ATOM 1353 N N . LYS A 1 180 ? -18.069 7.580 23.695 1.00 93.19 180 LYS A N 1
ATOM 1354 C CA . LYS A 1 180 ? -18.060 8.237 25.014 1.00 93.19 180 LYS A CA 1
ATOM 1355 C C . LYS A 1 180 ? -19.133 9.323 25.122 1.00 93.19 180 LYS A C 1
ATOM 1357 O O . LYS A 1 180 ? -19.771 9.429 26.167 1.00 93.19 180 LYS A O 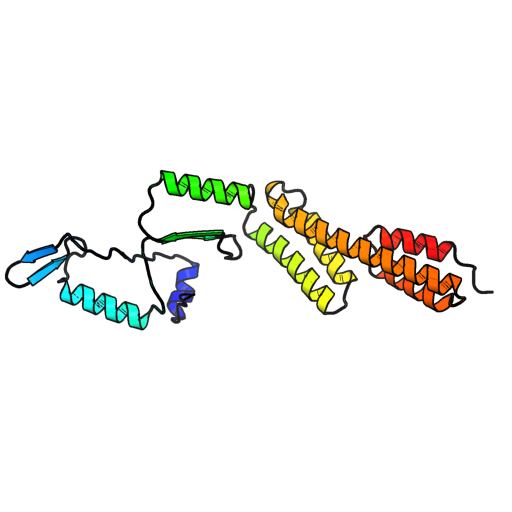1
ATOM 1362 N N . GLU A 1 181 ? -19.356 10.100 24.062 1.00 94.62 181 GLU A N 1
ATOM 1363 C CA . GLU A 1 181 ? -20.436 11.097 24.015 1.00 94.62 181 GLU A CA 1
ATOM 1364 C C . GLU A 1 181 ? -21.817 10.437 24.133 1.00 94.62 181 GLU A C 1
ATOM 1366 O O . GLU A 1 181 ? -22.647 10.896 24.919 1.00 94.62 181 GLU A O 1
ATOM 1371 N N . ASP A 1 182 ? -22.045 9.319 23.434 1.00 93.06 182 ASP A N 1
ATOM 1372 C CA . ASP A 1 182 ? -23.296 8.555 23.533 1.00 93.06 182 ASP A CA 1
ATOM 1373 C C . ASP A 1 182 ? -23.527 8.030 24.963 1.00 93.06 182 ASP A C 1
ATOM 1375 O O . ASP A 1 182 ? -24.627 8.162 25.509 1.00 93.06 182 ASP A O 1
ATOM 1379 N N . VAL A 1 183 ? -22.484 7.510 25.623 1.00 91.62 183 VAL A N 1
ATOM 1380 C CA . VAL A 1 183 ? -22.552 7.098 27.038 1.00 91.62 183 VAL A CA 1
ATOM 1381 C C . VAL A 1 183 ? -22.897 8.284 27.944 1.00 91.62 183 VAL A C 1
ATOM 1383 O O . VAL A 1 183 ? -23.776 8.159 28.798 1.00 91.62 183 VAL A O 1
ATOM 1386 N N . ALA A 1 184 ? -22.245 9.436 27.757 1.00 91.50 184 ALA A N 1
ATOM 1387 C CA . ALA A 1 184 ? -22.493 10.643 28.547 1.00 91.50 184 ALA A CA 1
ATOM 1388 C C . ALA A 1 184 ? -23.917 11.194 28.351 1.00 91.50 184 ALA A C 1
ATOM 1390 O O . ALA A 1 184 ? -24.507 11.733 29.285 1.00 91.50 184 ALA A O 1
ATOM 1391 N N . ALA A 1 185 ? -24.496 11.000 27.164 1.00 92.44 185 ALA A N 1
ATOM 1392 C CA . ALA A 1 185 ? -25.880 11.341 26.845 1.00 92.44 185 ALA A CA 1
ATOM 1393 C C . ALA A 1 185 ? -26.915 10.331 27.389 1.00 92.44 185 ALA A C 1
ATOM 1395 O O . ALA A 1 185 ? -28.106 10.455 27.103 1.00 92.44 185 ALA A O 1
ATOM 1396 N N . GLY A 1 186 ? -26.487 9.320 28.155 1.00 90.44 186 GLY A N 1
ATOM 1397 C CA . GLY A 1 186 ? -27.359 8.297 28.737 1.00 90.44 186 GLY A CA 1
ATOM 1398 C C . GLY A 1 186 ? -27.652 7.109 27.815 1.00 90.44 186 GLY A C 1
ATOM 1399 O O . GLY A 1 186 ? -28.372 6.195 28.214 1.00 90.44 186 GLY A O 1
ATOM 1400 N N . LYS A 1 187 ? -27.063 7.060 26.614 1.00 93.25 187 LYS A N 1
ATOM 1401 C CA . LYS A 1 187 ? -27.203 5.958 25.647 1.00 93.25 187 LYS A CA 1
ATOM 1402 C C . LYS A 1 187 ? -26.123 4.897 25.867 1.00 93.25 187 LYS A C 1
ATOM 1404 O O . LYS A 1 187 ? -25.347 4.557 24.973 1.00 93.25 187 LYS A O 1
ATOM 1409 N N . VAL A 1 188 ? -26.055 4.381 27.094 1.00 91.31 188 VAL A N 1
ATOM 1410 C CA . VAL A 1 188 ? -24.961 3.505 27.550 1.00 91.31 188 VAL A CA 1
ATOM 1411 C C . VAL A 1 188 ? -24.833 2.241 26.693 1.00 91.31 188 VAL A C 1
ATOM 1413 O O . VAL A 1 188 ? -23.717 1.852 26.351 1.00 91.31 188 VAL A O 1
ATOM 1416 N N . ASP A 1 189 ? -25.948 1.628 26.293 1.00 91.62 189 ASP A N 1
ATOM 1417 C CA . ASP A 1 189 ? -25.932 0.406 25.479 1.00 91.62 189 ASP A CA 1
ATOM 1418 C C . ASP A 1 189 ? -25.428 0.651 24.048 1.00 91.62 189 ASP A C 1
ATOM 1420 O O . ASP A 1 189 ? -24.666 -0.159 23.514 1.00 91.62 189 ASP A O 1
ATOM 1424 N N . GLU A 1 190 ? -25.799 1.782 23.440 1.00 92.19 190 GLU A N 1
ATOM 1425 C CA . GLU A 1 190 ? -25.344 2.173 22.099 1.00 92.19 190 GLU A CA 1
ATOM 1426 C C . GLU A 1 190 ? -23.842 2.469 22.102 1.00 92.19 190 GLU A C 1
ATOM 1428 O O . GLU A 1 190 ? -23.097 1.905 21.295 1.00 92.19 190 GLU A O 1
ATOM 1433 N N . GLY A 1 191 ? -23.376 3.263 23.072 1.00 92.38 191 GLY A N 1
ATOM 1434 C CA . GLY A 1 191 ? -21.954 3.558 23.232 1.00 92.38 191 GLY A CA 1
ATOM 1435 C C . GLY A 1 191 ? -21.130 2.305 23.543 1.00 92.38 191 GLY A C 1
ATOM 1436 O O . GLY A 1 191 ? -20.090 2.073 22.928 1.00 92.38 191 GLY A O 1
ATOM 1437 N N . LYS A 1 192 ? -21.621 1.413 24.415 1.00 93.69 192 LYS A N 1
ATOM 1438 C CA . LYS A 1 192 ? -20.957 0.131 24.700 1.00 93.69 192 LYS A CA 1
ATOM 1439 C C . LYS A 1 192 ? -20.866 -0.760 23.463 1.00 93.69 192 LYS A C 1
ATOM 1441 O O . LYS A 1 192 ? -19.827 -1.381 23.237 1.00 93.69 192 LYS A O 1
ATOM 1446 N N . LYS A 1 193 ? -21.928 -0.829 22.653 1.00 94.88 193 LYS A N 1
ATOM 1447 C CA . LYS A 1 193 ? -21.922 -1.580 21.392 1.00 94.88 193 LYS A CA 1
ATOM 1448 C C . LYS A 1 193 ? -20.880 -1.021 20.420 1.00 94.88 193 LYS A C 1
ATOM 1450 O O . LYS A 1 193 ? -20.121 -1.803 19.853 1.00 94.88 193 LYS A O 1
ATOM 1455 N N . ALA A 1 194 ? -20.797 0.302 20.280 1.00 94.12 194 ALA A N 1
ATOM 1456 C CA . ALA A 1 194 ? -19.796 0.950 19.436 1.00 94.12 194 ALA A CA 1
ATOM 1457 C C . ALA A 1 194 ? -18.359 0.649 19.906 1.00 94.12 194 ALA A C 1
ATOM 1459 O O . ALA A 1 194 ? -17.515 0.266 19.097 1.00 94.12 194 ALA A O 1
ATOM 1460 N N . LEU A 1 195 ? -18.086 0.721 21.215 1.00 95.12 195 LEU A N 1
ATOM 1461 C CA . LEU A 1 195 ? -16.774 0.359 21.768 1.00 95.12 195 LEU A CA 1
ATOM 1462 C C . LEU A 1 195 ? -16.423 -1.115 21.509 1.00 95.12 195 LEU A C 1
ATOM 1464 O O . LEU A 1 195 ? -15.290 -1.425 21.141 1.00 95.12 195 LEU A O 1
ATOM 1468 N N . LEU A 1 196 ? -17.389 -2.031 21.646 1.00 95.44 196 LEU A N 1
ATOM 1469 C CA . LEU A 1 196 ? -17.187 -3.455 21.345 1.00 95.44 196 LEU A CA 1
ATOM 1470 C C . LEU A 1 196 ? -16.874 -3.692 19.861 1.00 95.44 196 LEU A C 1
ATOM 1472 O O . LEU A 1 196 ? -16.033 -4.532 19.535 1.00 95.44 196 LEU A O 1
ATOM 1476 N N . GLU A 1 197 ? -17.521 -2.954 18.956 1.00 94.69 197 GLU A N 1
ATOM 1477 C CA . GLU A 1 197 ? -17.216 -3.009 17.524 1.00 94.69 197 GLU A CA 1
ATOM 1478 C C . GLU A 1 197 ? -15.799 -2.509 17.227 1.00 94.69 197 GLU A C 1
ATOM 1480 O O . GLU A 1 197 ? -15.082 -3.161 16.463 1.00 94.69 197 GLU A O 1
ATOM 1485 N N . VAL A 1 198 ? -15.358 -1.418 17.867 1.00 95.06 198 VAL A N 1
ATOM 1486 C CA . VAL A 1 198 ? -13.980 -0.922 17.726 1.00 95.06 198 VAL A CA 1
ATOM 1487 C C . VAL A 1 198 ? -12.975 -1.948 18.257 1.00 95.06 198 VAL A C 1
ATOM 1489 O O . VAL A 1 198 ? -12.076 -2.349 17.520 1.00 95.06 198 VAL A O 1
ATOM 1492 N N . SER A 1 199 ? -13.160 -2.458 19.478 1.00 95.00 199 SER A N 1
ATOM 1493 C CA . SER A 1 199 ? -12.298 -3.496 20.070 1.00 95.00 199 SER A CA 1
ATOM 1494 C C . SER A 1 199 ? -12.157 -4.725 19.156 1.00 95.00 199 SER A C 1
ATOM 1496 O O . SER A 1 199 ? -11.052 -5.206 18.880 1.00 95.00 199 SER A O 1
ATOM 1498 N N . LYS A 1 200 ? -13.274 -5.200 18.588 1.00 94.75 200 LYS A N 1
ATOM 1499 C CA . LYS A 1 200 ? -13.296 -6.380 17.716 1.00 94.75 200 LYS A CA 1
ATOM 1500 C C . LYS A 1 200 ? -12.649 -6.132 16.354 1.00 94.75 200 LYS A C 1
ATOM 1502 O O . LYS A 1 200 ? -11.887 -6.979 15.880 1.00 94.75 200 LYS A O 1
ATOM 1507 N N . ASN A 1 201 ? -12.990 -5.023 15.699 1.00 93.88 201 ASN A N 1
ATOM 1508 C CA . ASN A 1 201 ? -12.603 -4.773 14.310 1.00 93.88 201 ASN A CA 1
ATOM 1509 C C . ASN A 1 201 ? -11.206 -4.158 14.184 1.00 93.88 201 ASN A C 1
ATOM 1511 O O . ASN A 1 201 ? -10.576 -4.334 13.148 1.00 93.88 201 ASN A O 1
ATOM 1515 N N . TYR A 1 202 ? -10.704 -3.505 15.237 1.00 95.88 202 TYR A N 1
ATOM 1516 C CA . TYR A 1 202 ? -9.403 -2.833 15.258 1.00 95.88 202 TYR A CA 1
ATOM 1517 C C . TYR A 1 202 ? -8.366 -3.565 16.125 1.00 95.88 202 TYR A C 1
ATOM 1519 O O . TYR A 1 202 ? -7.348 -2.979 16.477 1.00 95.88 202 TYR A O 1
ATOM 1527 N N . LYS A 1 203 ? -8.605 -4.839 16.474 1.00 89.75 203 LYS A N 1
ATOM 1528 C CA . LYS A 1 203 ? -7.919 -5.636 17.518 1.00 89.75 203 LYS A CA 1
ATOM 1529 C C . LYS A 1 203 ? -6.392 -5.478 17.641 1.00 89.75 203 LYS A C 1
ATOM 1531 O O . LYS A 1 203 ? -5.848 -5.639 18.729 1.00 89.75 203 LYS A O 1
ATOM 1536 N N . THR A 1 204 ? -5.676 -5.233 16.547 1.00 90.94 204 THR A N 1
ATOM 1537 C CA . THR A 1 204 ? -4.205 -5.112 16.546 1.00 90.94 204 THR A CA 1
ATOM 1538 C C . THR A 1 204 ? -3.692 -3.680 16.716 1.00 90.94 204 THR A C 1
ATOM 1540 O O . THR A 1 204 ? -2.482 -3.475 16.719 1.00 90.94 204 THR A O 1
ATOM 1543 N N . LEU A 1 205 ? -4.580 -2.691 16.777 1.00 94.44 205 LEU A N 1
ATOM 1544 C CA . LEU A 1 205 ? -4.260 -1.269 16.864 1.00 94.44 205 LEU A CA 1
ATOM 1545 C C . LEU A 1 205 ? -4.471 -0.744 18.291 1.00 94.44 205 LEU A C 1
ATOM 1547 O O . LEU A 1 205 ? -5.183 -1.346 19.094 1.00 94.44 205 LEU A O 1
ATOM 1551 N N . GLU A 1 206 ? -3.859 0.398 18.608 1.00 94.56 206 GLU A N 1
ATOM 1552 C CA . GLU A 1 206 ? -3.949 1.011 19.942 1.00 94.56 206 GLU A CA 1
ATOM 1553 C C . GLU A 1 206 ? -5.382 1.426 20.303 1.00 94.56 206 GLU A C 1
ATOM 1555 O O . GLU A 1 206 ? -5.791 1.268 21.451 1.00 94.56 206 GLU A O 1
ATOM 1560 N N . CYS A 1 207 ? -6.185 1.865 19.328 1.00 93.19 207 CYS A N 1
ATOM 1561 C CA . CYS A 1 207 ? -7.600 2.170 19.549 1.00 93.19 207 CYS A CA 1
ATOM 1562 C C . CYS A 1 207 ? -8.395 0.975 20.103 1.00 93.19 207 CYS A C 1
ATOM 1564 O O . CYS A 1 207 ? -9.237 1.176 20.969 1.00 93.19 207 CYS A O 1
ATOM 1566 N N . ALA A 1 208 ? -8.110 -0.272 19.710 1.00 94.06 208 ALA A N 1
ATOM 1567 C CA . ALA A 1 208 ? -8.811 -1.422 20.290 1.00 94.06 208 ALA A CA 1
ATOM 1568 C C . ALA A 1 208 ? -8.505 -1.601 21.784 1.00 94.06 208 ALA A C 1
ATOM 1570 O O . ALA A 1 208 ? -9.418 -1.847 22.568 1.00 94.06 208 ALA A O 1
ATOM 1571 N N . LYS A 1 209 ? -7.245 -1.398 22.194 1.00 94.44 209 LYS A N 1
ATOM 1572 C CA . LYS A 1 209 ? -6.862 -1.428 23.615 1.00 94.44 209 LYS A CA 1
ATOM 1573 C C . LYS A 1 209 ? -7.556 -0.323 24.402 1.00 94.44 209 LYS A C 1
ATOM 1575 O O . LYS A 1 209 ? -7.939 -0.530 25.548 1.00 94.44 209 LYS A O 1
ATOM 1580 N N . GLU A 1 210 ? -7.688 0.855 23.802 1.00 94.56 210 GLU A N 1
ATOM 1581 C CA . GLU A 1 210 ? -8.394 1.969 24.425 1.00 94.56 210 GLU A CA 1
ATOM 1582 C C . GLU A 1 210 ? -9.893 1.674 24.554 1.00 94.56 210 GLU A C 1
ATOM 1584 O O . GLU A 1 210 ? -10.460 1.865 25.625 1.00 94.56 210 GLU A O 1
ATOM 1589 N N . ALA A 1 211 ? -10.518 1.101 23.522 1.00 94.38 211 ALA A N 1
ATOM 1590 C CA . ALA A 1 211 ? -11.910 0.669 23.584 1.00 94.38 211 ALA A CA 1
ATOM 1591 C C . ALA A 1 211 ? -12.149 -0.356 24.709 1.00 94.38 211 ALA A C 1
ATOM 1593 O O . ALA A 1 211 ? -13.121 -0.228 25.450 1.00 94.38 211 ALA A O 1
ATOM 1594 N N . ASP A 1 212 ? -11.244 -1.325 24.890 1.00 94.56 212 ASP A N 1
ATOM 1595 C CA . ASP A 1 212 ? -11.328 -2.314 25.976 1.00 94.56 212 ASP A CA 1
ATOM 1596 C C . ASP A 1 212 ? -11.280 -1.669 27.370 1.00 94.56 212 ASP A C 1
ATOM 1598 O O . ASP A 1 212 ? -12.043 -2.058 28.260 1.00 94.56 212 ASP A O 1
ATOM 1602 N N . LYS A 1 213 ? -10.419 -0.661 27.570 1.00 94.69 213 LYS A N 1
ATOM 1603 C CA . LYS A 1 213 ? -10.360 0.092 28.835 1.00 94.69 213 LYS A CA 1
ATOM 1604 C C . LYS A 1 213 ? -11.664 0.831 29.107 1.00 94.69 213 LYS A C 1
ATOM 1606 O O . LYS A 1 213 ? -12.166 0.787 30.227 1.00 94.69 213 LYS A O 1
ATOM 1611 N N . GLU A 1 214 ? -12.216 1.483 28.089 1.00 93.94 214 GLU A N 1
ATOM 1612 C CA . GLU A 1 214 ? -13.469 2.227 28.210 1.00 93.94 214 GLU A CA 1
ATOM 1613 C C . GLU A 1 214 ? -14.637 1.293 28.528 1.00 93.94 214 GLU A C 1
ATOM 1615 O O . GLU A 1 214 ? -15.411 1.574 29.437 1.00 93.94 214 GLU A O 1
ATOM 1620 N N . ILE A 1 215 ? -14.714 0.124 27.881 1.00 93.50 215 ILE A N 1
ATOM 1621 C CA . ILE A 1 215 ? -15.714 -0.906 28.203 1.00 93.50 215 ILE A CA 1
ATOM 1622 C C . ILE A 1 215 ? -15.611 -1.337 29.670 1.00 93.50 215 ILE A C 1
ATOM 1624 O O . ILE A 1 215 ? -16.639 -1.510 30.326 1.00 93.50 215 ILE A O 1
ATOM 1628 N N . ALA A 1 216 ? -14.393 -1.520 30.187 1.00 92.19 216 ALA A N 1
ATOM 1629 C CA . ALA A 1 216 ? -14.168 -1.921 31.573 1.00 92.19 216 ALA A CA 1
ATOM 1630 C C . ALA A 1 216 ? -14.543 -0.826 32.589 1.00 92.19 216 ALA A C 1
ATOM 1632 O O . ALA A 1 216 ? -14.900 -1.153 33.722 1.00 92.19 216 ALA A O 1
ATOM 1633 N N . ALA A 1 217 ? -14.481 0.448 32.190 1.00 90.75 217 ALA A N 1
ATOM 1634 C CA . ALA A 1 217 ? -14.853 1.596 33.015 1.00 90.75 217 ALA A CA 1
ATOM 1635 C C . ALA A 1 217 ? -16.372 1.846 33.072 1.00 90.75 217 ALA A C 1
ATOM 1637 O O . ALA A 1 217 ? -16.841 2.557 33.963 1.00 90.75 217 ALA A O 1
ATOM 1638 N N . LEU A 1 218 ? -17.155 1.265 32.154 1.00 88.94 218 LEU A N 1
ATOM 1639 C CA . LEU A 1 218 ? -18.607 1.436 32.141 1.00 88.94 218 LEU A CA 1
ATOM 1640 C C . LEU A 1 218 ? -19.277 0.773 33.358 1.00 88.94 218 LEU A C 1
ATOM 1642 O O . LEU A 1 218 ? -18.894 -0.332 33.761 1.00 88.94 218 LEU A O 1
ATOM 1646 N N . PRO A 1 219 ? -20.332 1.393 33.922 1.00 78.19 219 PRO A N 1
ATOM 1647 C CA . PRO A 1 219 ? -21.099 0.789 35.001 1.00 78.19 219 PRO A CA 1
ATOM 1648 C C . PRO A 1 219 ? -21.683 -0.554 34.547 1.00 78.19 219 PRO A C 1
ATOM 1650 O O . PRO A 1 219 ? -22.260 -0.679 33.464 1.00 78.19 219 PRO A O 1
ATOM 1653 N N . LYS A 1 220 ? -21.526 -1.587 35.383 1.00 73.06 220 LYS A N 1
ATOM 1654 C CA . LYS A 1 220 ? -22.141 -2.895 35.133 1.00 73.06 220 LYS A CA 1
ATOM 1655 C C . LYS A 1 220 ? -23.659 -2.720 35.163 1.00 73.06 220 LYS A C 1
ATOM 1657 O O . LYS A 1 220 ? -24.180 -2.154 36.123 1.00 73.06 220 LYS A O 1
ATOM 1662 N N . ALA A 1 221 ? -24.341 -3.187 34.116 1.00 58.75 221 ALA A N 1
ATOM 1663 C CA . ALA A 1 221 ? -25.798 -3.231 34.086 1.00 58.75 221 ALA A CA 1
ATOM 1664 C C . ALA A 1 221 ? -26.295 -3.951 35.353 1.00 58.75 221 ALA A C 1
ATOM 1666 O O . ALA A 1 221 ? -25.775 -5.021 35.684 1.00 58.75 221 ALA A O 1
ATOM 1667 N N . LYS A 1 222 ? -27.201 -3.296 36.087 1.00 45.75 222 LYS A N 1
ATOM 1668 C CA . LYS A 1 222 ? -27.864 -3.858 37.269 1.00 45.75 222 LYS A CA 1
ATOM 1669 C C . LYS A 1 222 ? -28.848 -4.944 36.867 1.00 45.75 222 LYS A C 1
ATOM 1671 O O . LYS A 1 222 ? -29.496 -4.768 35.813 1.00 45.75 222 LYS A O 1
#

Foldseek 3Di:
DWDKDFPDPVVVVVVVPPDDDDDAQDPDLPQWDDDDPFIPRPVDPPDTPVRVVVVVVVCCVNGTDDDDAPPKDFDAALVRHTPDIDGDDDPPVRVVVVVVVSCVVQDPDDDSVLVCLLVVLCVQLVVCVVVVQLQSNLVSLVVNCVPCVVPRRCVVSNVVSVVVLVVSLVVLVVLLVVLVVCVVVVVPVSSLVSLVCSLVRNVVHPSNVVSVVVNVVDDDDD

Radius of gyration: 29.29 Å; Cα contacts (8 Å, |Δi|>4): 241; chains: 1; bounding box: 54×26×98 Å

Sequence (222 aa):
MDSTVYPNKDVIVASKTAVNVFCHGEAKHEAKKKYGTEEWCEHVYGLTCEEHNAIKDETSHLFFKGSISCPTTILCMPDGTEIKRKVGSMPNKELIEMIKEAATKVGPGLGQDEYLFGKGKLKASEDALKAGKTKDAIDALNAGNKTIGKNPAAKAVVDQIKAELEKLNKAGLDLIAKAKEDVAAGKVDEGKKALLEVSKNYKTLECAKEADKEIAALPKAK